Protein AF-A0A4W5JYY4-F1 (afdb_monomer)

Nearest PDB structures (foldseek):
  6dg6-assembly5_E  TM=2.621E-01  e=4.679E+00  synthetic construct
  8hhe-assembly1_A  TM=2.576E-01  e=8.873E+00  Bacillus thuringiensis YBT-1518

Organism: NCBI:txid62062

Foldseek 3Di:
DVVVVVVVVVVVVVVLVPLDDDQPPPDDDPVLLCQCLPPPDLVSNLVSLVVLLVQVVPVVCLVNSLSVLLNSLLCCVVSQPSNVSSLVSNCVSPVPLVSLVVVVVSPSLVVLLVSLVVLLVVLVVCLVVDQAEDQSRLRSNLSSLVVNLSSCVPVVSLVVCLVVVLVSLVVSLVSLVPHDRHDHPNSVNSNVSSVVSNCVSPVVVPDDDD

InterPro domains:
  IPR045189 E3 ubiquitin ligase UBR4-like [PTHR21725] (1-204)

Solvent-accessible surface area (backbone atoms only — not comparable to full-atom values): 11868 Å² total; per-residue (Å²): 128,66,77,60,57,55,54,49,55,51,54,55,56,59,46,69,76,64,61,61,86,76,60,68,78,71,62,103,52,69,54,64,62,52,44,38,40,38,82,86,43,70,66,55,20,48,52,48,46,52,54,56,52,60,52,39,76,42,71,86,41,32,59,47,51,48,56,48,55,62,70,48,62,74,48,29,73,78,35,39,77,43,30,50,56,51,50,53,49,53,51,62,72,39,63,54,63,69,49,42,52,51,42,47,78,60,44,47,59,67,51,47,53,50,52,41,53,48,45,51,52,51,50,56,53,44,48,77,74,44,93,72,65,59,78,69,46,39,46,36,40,30,50,44,50,52,54,53,49,63,48,46,72,38,63,71,51,28,68,74,42,42,85,68,42,50,59,54,39,51,51,50,34,59,55,58,72,69,52,70,65,60,60,23,72,42,41,54,54,35,36,51,54,32,48,53,51,47,47,60,71,64,56,76,75,71,85,76,91,128

pLDDT: mean 85.78, std 19.12, range [37.72, 98.44]

Structure (mmCIF, N/CA/C/O backbone):
data_AF-A0A4W5JYY4-F1
#
_entry.id   AF-A0A4W5JYY4-F1
#
loop_
_atom_site.group_PDB
_atom_site.id
_atom_site.type_symbol
_atom_site.label_atom_id
_atom_site.label_alt_id
_atom_site.label_comp_id
_atom_site.label_asym_id
_atom_site.label_entity_id
_atom_site.label_seq_id
_atom_site.pdbx_PDB_ins_code
_atom_site.Cartn_x
_atom_site.Cartn_y
_atom_site.Cartn_z
_atom_site.occupancy
_atom_site.B_iso_or_equiv
_atom_site.auth_seq_id
_atom_site.auth_comp_id
_atom_site.auth_asym_id
_atom_site.auth_atom_id
_atom_site.pdbx_PDB_model_num
ATOM 1 N N . MET A 1 1 ? -31.717 6.024 -7.644 1.00 45.72 1 MET A N 1
ATOM 2 C CA . MET A 1 1 ? -30.255 6.254 -7.539 1.00 45.72 1 MET A CA 1
ATOM 3 C C . MET A 1 1 ? -29.419 4.965 -7.531 1.00 45.72 1 MET A C 1
ATOM 5 O O . MET A 1 1 ? -28.214 5.048 -7.706 1.00 45.72 1 MET A O 1
ATOM 9 N N . GLU A 1 2 ? -30.010 3.767 -7.437 1.00 49.72 2 GLU A N 1
ATOM 10 C CA . GLU A 1 2 ? -29.244 2.506 -7.348 1.00 49.72 2 GLU A CA 1
ATOM 11 C C . GLU A 1 2 ? -28.704 1.984 -8.695 1.00 49.72 2 GLU A C 1
ATOM 13 O O . GLU A 1 2 ? -27.627 1.396 -8.746 1.00 49.72 2 GLU A O 1
ATOM 18 N N . LYS A 1 3 ? -29.377 2.260 -9.821 1.00 38.62 3 LYS A N 1
ATOM 19 C CA . LYS A 1 3 ? -28.989 1.748 -11.156 1.00 38.62 3 LYS A CA 1
ATOM 20 C C . LYS A 1 3 ? -27.603 2.197 -11.653 1.00 38.62 3 LYS A C 1
ATOM 22 O O . LYS A 1 3 ? -27.013 1.509 -12.486 1.00 38.62 3 LYS A O 1
ATOM 27 N N . TYR A 1 4 ? -27.067 3.313 -11.155 1.00 46.78 4 TYR A N 1
ATOM 28 C CA . TYR A 1 4 ? -25.752 3.822 -11.572 1.00 46.78 4 TYR A CA 1
ATOM 29 C C . TYR A 1 4 ? -24.593 3.182 -10.798 1.00 46.78 4 TYR A C 1
ATOM 31 O O . TYR A 1 4 ? -23.531 2.958 -11.375 1.00 46.78 4 TYR A O 1
ATOM 39 N N . VAL A 1 5 ? -24.812 2.790 -9.539 1.00 51.16 5 VAL A N 1
ATOM 40 C CA . VAL A 1 5 ? -23.790 2.158 -8.686 1.00 51.16 5 VAL A CA 1
ATOM 41 C C . VAL A 1 5 ? -23.440 0.755 -9.188 1.00 51.16 5 VAL A C 1
ATOM 43 O O . VAL A 1 5 ? -22.270 0.375 -9.215 1.00 51.16 5 VAL A O 1
ATOM 46 N N . TRP A 1 6 ? -24.436 0.001 -9.661 1.00 44.34 6 TRP A N 1
ATOM 47 C CA . TRP A 1 6 ? -24.239 -1.346 -10.208 1.00 44.34 6 TRP A CA 1
ATOM 48 C C . TRP A 1 6 ? -23.493 -1.337 -11.544 1.00 44.34 6 TRP A C 1
ATOM 50 O O . TRP A 1 6 ? -22.561 -2.121 -11.722 1.00 44.34 6 TRP A O 1
ATOM 60 N N . LYS A 1 7 ? -23.813 -0.391 -12.440 1.00 45.16 7 LYS A N 1
ATOM 61 C CA . LYS A 1 7 ? -23.035 -0.184 -13.670 1.00 45.16 7 LYS A CA 1
ATOM 62 C C . LYS A 1 7 ? -21.595 0.217 -13.358 1.00 45.16 7 LYS A C 1
ATOM 64 O O . LYS A 1 7 ? -20.694 -0.296 -14.004 1.00 45.16 7 LYS A O 1
ATOM 69 N N . TRP A 1 8 ? -21.358 1.046 -12.339 1.00 45.25 8 TRP A N 1
ATOM 70 C CA . TRP A 1 8 ? -20.005 1.433 -11.926 1.00 45.25 8 TRP A CA 1
ATOM 71 C C . TRP A 1 8 ? -19.215 0.263 -11.316 1.00 45.25 8 TRP A C 1
ATOM 73 O O . TRP A 1 8 ? -18.064 0.043 -11.687 1.00 45.25 8 TRP A O 1
ATOM 83 N N . LYS A 1 9 ? -19.845 -0.564 -10.466 1.00 48.19 9 LYS A N 1
ATOM 84 C CA . LYS A 1 9 ? -19.249 -1.808 -9.937 1.00 48.19 9 LYS A CA 1
ATOM 85 C C . LYS A 1 9 ? -18.912 -2.810 -11.046 1.00 48.19 9 LYS A C 1
ATOM 87 O O . LYS A 1 9 ? -17.842 -3.413 -11.008 1.00 48.19 9 LYS A O 1
ATOM 92 N N . GLN A 1 10 ? -19.784 -2.969 -12.042 1.00 47.47 10 GLN A N 1
ATOM 93 C CA . GLN A 1 10 ? -19.551 -3.861 -13.182 1.00 47.47 10 GLN A CA 1
ATOM 94 C C . GLN A 1 10 ? -18.465 -3.316 -14.125 1.00 47.47 10 GLN A C 1
ATOM 96 O O . GLN A 1 10 ? -17.611 -4.072 -14.580 1.00 47.47 10 GLN A O 1
ATOM 101 N N . PHE A 1 11 ? -18.424 -1.998 -14.336 1.00 43.72 11 PHE A N 1
ATOM 102 C CA . PHE A 1 11 ? -17.382 -1.324 -15.115 1.00 43.72 11 PHE A CA 1
ATOM 103 C C . PHE A 1 11 ? -16.005 -1.397 -14.429 1.00 43.72 11 PHE A C 1
ATOM 105 O O . PHE A 1 11 ? -14.987 -1.578 -15.091 1.00 43.72 11 PHE A O 1
ATOM 112 N N . MET A 1 12 ? -15.963 -1.334 -13.093 1.00 46.69 12 MET A N 1
ATOM 113 C CA . MET A 1 12 ? -14.741 -1.511 -12.297 1.00 46.69 12 MET A CA 1
ATOM 114 C C . MET A 1 12 ? -14.225 -2.958 -12.321 1.00 46.69 12 MET A C 1
ATOM 116 O O . MET A 1 12 ? -13.018 -3.160 -12.433 1.00 46.69 12 MET A O 1
ATOM 120 N N . ARG A 1 13 ? -15.118 -3.959 -12.272 1.00 43.09 13 ARG A N 1
ATOM 121 C CA . ARG A 1 13 ? -14.755 -5.386 -12.398 1.00 43.09 13 ARG A CA 1
ATOM 122 C C . ARG A 1 13 ? -14.264 -5.746 -13.804 1.00 43.09 13 ARG A C 1
ATOM 124 O O . ARG A 1 13 ? -13.265 -6.436 -13.940 1.00 43.09 13 ARG A O 1
ATOM 131 N N . SER A 1 14 ? -14.896 -5.215 -14.850 1.00 40.16 14 SER A N 1
ATOM 132 C CA . SER A 1 14 ? -14.476 -5.464 -16.239 1.00 40.16 14 SER A CA 1
ATOM 133 C C . SER A 1 14 ? -13.105 -4.851 -16.569 1.00 40.16 14 SER A C 1
ATOM 135 O O . SER A 1 14 ? -12.380 -5.359 -17.421 1.00 40.16 14 SER A O 1
ATOM 137 N N . ARG A 1 15 ? -12.693 -3.790 -15.860 1.00 43.09 15 ARG A N 1
ATOM 138 C CA . ARG A 1 15 ? -11.388 -3.151 -16.070 1.00 43.09 15 ARG A CA 1
ATOM 139 C C . ARG A 1 15 ? -10.234 -3.858 -15.350 1.00 43.09 15 ARG A C 1
ATOM 141 O O . ARG A 1 15 ? -9.113 -3.770 -15.841 1.00 43.09 15 ARG A O 1
ATOM 148 N N . SER A 1 16 ? -10.473 -4.581 -14.248 1.00 42.31 16 SER A N 1
ATOM 149 C CA . SER A 1 16 ? -9.411 -5.381 -13.610 1.00 42.31 16 SER A CA 1
ATOM 150 C C . SER A 1 16 ? -8.959 -6.549 -14.487 1.00 42.31 16 SER A C 1
ATOM 152 O O . SER A 1 16 ? -7.779 -6.878 -14.486 1.00 42.31 16 SER A O 1
ATOM 154 N N . GLU A 1 17 ? -9.859 -7.117 -15.293 1.00 43.75 17 GLU A N 1
ATOM 155 C CA . GLU A 1 17 ? -9.535 -8.209 -16.224 1.00 43.75 17 GLU A CA 1
ATOM 156 C C . GLU A 1 17 ? -8.796 -7.733 -17.494 1.00 43.75 17 GLU A C 1
ATOM 158 O O . GLU A 1 17 ? -8.118 -8.524 -18.144 1.00 43.75 17 GLU A O 1
ATOM 163 N N . GLY A 1 18 ? -8.868 -6.438 -17.838 1.00 41.31 18 GLY A N 1
ATOM 164 C CA . GLY A 1 18 ? -8.318 -5.883 -19.086 1.00 41.31 18 GLY A CA 1
ATOM 165 C C . GLY A 1 18 ? -7.044 -5.031 -18.966 1.00 41.31 18 GLY A C 1
ATOM 166 O O . GLY A 1 18 ? -6.494 -4.625 -19.988 1.00 41.31 18 GLY A O 1
ATOM 167 N N . LEU A 1 19 ? -6.559 -4.719 -17.757 1.00 48.06 19 LEU A N 1
ATOM 168 C CA . LEU A 1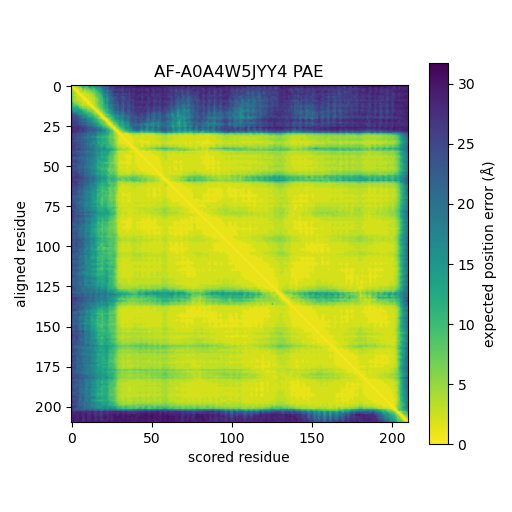 19 ? -5.419 -3.799 -17.568 1.00 48.06 19 LEU A CA 1
ATOM 169 C C . LEU A 1 19 ? -4.046 -4.424 -17.897 1.00 48.06 19 LEU A C 1
ATOM 171 O O . LEU A 1 19 ? -3.093 -3.695 -18.186 1.00 48.06 19 LEU A O 1
ATOM 175 N N . PHE A 1 20 ? -3.927 -5.757 -17.933 1.00 47.81 20 PHE A N 1
ATOM 176 C CA . PHE A 1 20 ? -2.647 -6.458 -18.110 1.00 47.81 20 PHE A CA 1
ATOM 177 C C . PHE A 1 20 ? -2.664 -7.453 -19.280 1.00 47.81 20 PHE A C 1
ATOM 179 O O . PHE A 1 20 ? -2.855 -8.652 -19.077 1.00 47.81 20 PHE A O 1
ATOM 186 N N . PRO A 1 21 ? -2.450 -6.987 -20.530 1.00 40.41 21 PRO A N 1
ATOM 187 C CA . PRO A 1 21 ? -2.347 -7.876 -21.675 1.00 40.41 21 PRO A CA 1
ATOM 188 C C . PRO A 1 21 ? -1.066 -8.706 -21.543 1.00 40.41 21 PRO A C 1
ATOM 190 O O . PRO A 1 21 ? 0.035 -8.174 -21.643 1.00 40.41 21 PRO A O 1
ATOM 193 N N . ARG A 1 22 ? -1.238 -10.020 -21.359 1.00 44.97 22 ARG A N 1
ATOM 194 C CA . ARG A 1 22 ? -0.178 -11.042 -21.302 1.00 44.97 22 ARG A CA 1
ATOM 195 C C . ARG A 1 22 ? 0.737 -10.912 -20.080 1.00 44.97 22 ARG A C 1
ATOM 197 O O . ARG A 1 22 ? 1.940 -10.700 -20.208 1.00 44.97 22 ARG A O 1
ATOM 204 N N . LEU A 1 23 ? 0.162 -11.161 -18.899 1.00 47.69 23 LEU A N 1
ATOM 205 C CA . LEU A 1 23 ? 0.924 -11.707 -17.771 1.00 47.69 23 LEU A CA 1
ATOM 206 C C . LEU A 1 23 ? 1.842 -12.823 -18.292 1.00 47.69 23 LEU A C 1
ATOM 208 O O . LEU A 1 23 ? 1.424 -13.619 -19.143 1.00 47.69 23 LEU A O 1
ATOM 212 N N . LEU A 1 24 ? 3.082 -12.874 -17.791 1.00 44.28 24 LEU A N 1
ATOM 213 C CA . LEU A 1 24 ? 3.925 -14.063 -17.897 1.00 44.28 24 LEU A CA 1
ATOM 214 C C . LEU A 1 24 ? 3.023 -15.278 -17.693 1.00 44.28 24 LEU A C 1
ATOM 216 O O . LEU A 1 24 ? 2.418 -15.414 -16.631 1.00 44.28 24 LEU A O 1
ATOM 220 N N . LYS A 1 25 ? 2.911 -16.144 -18.707 1.00 43.97 25 LYS A N 1
ATOM 221 C CA . LYS A 1 25 ? 2.280 -17.460 -18.571 1.00 43.97 25 LYS A CA 1
ATOM 222 C C . LYS A 1 25 ? 3.184 -18.340 -17.695 1.00 43.97 25 LYS A C 1
ATOM 224 O O . LYS A 1 25 ? 3.668 -19.374 -18.139 1.00 43.97 25 LYS A O 1
ATOM 229 N N . LEU A 1 26 ? 3.458 -17.908 -16.466 1.00 46.81 26 LEU A N 1
ATOM 230 C CA . LEU A 1 26 ? 3.881 -18.765 -15.370 1.00 46.81 26 LEU A CA 1
ATOM 231 C C . LEU A 1 26 ? 2.638 -19.608 -15.072 1.00 46.81 26 LEU A C 1
ATOM 233 O O . LEU A 1 26 ? 1.709 -19.172 -14.401 1.00 46.81 26 LEU A O 1
ATOM 237 N N . GLY A 1 27 ? 2.539 -20.710 -15.814 1.00 38.56 27 GLY A N 1
ATOM 238 C CA . GLY A 1 27 ? 1.285 -21.379 -16.124 1.00 38.56 27 GLY A CA 1
ATOM 239 C C . GLY A 1 27 ? 0.560 -21.945 -14.914 1.00 38.56 27 GLY A C 1
ATOM 240 O O . GLY A 1 27 ? 1.206 -22.406 -13.986 1.00 38.56 27 GLY A O 1
ATOM 241 N N . HIS A 1 28 ? -0.776 -21.940 -15.001 1.00 41.97 28 HIS A N 1
ATOM 242 C CA . HIS A 1 28 ? -1.773 -22.805 -14.343 1.00 41.97 28 HIS A CA 1
ATOM 243 C C . HIS A 1 28 ? -1.680 -23.080 -12.829 1.00 41.97 28 HIS A C 1
ATOM 245 O O . HIS A 1 28 ? -2.600 -23.671 -12.283 1.00 41.97 28 HIS A O 1
ATOM 251 N N . ASN A 1 29 ? -0.664 -22.590 -12.128 1.00 51.88 29 ASN A N 1
ATOM 252 C CA . ASN A 1 29 ? -0.453 -22.754 -10.703 1.00 51.88 29 ASN A CA 1
ATOM 253 C C . ASN A 1 29 ? 0.022 -21.405 -10.164 1.00 51.88 29 ASN A C 1
ATOM 255 O O . ASN A 1 29 ? 1.164 -21.007 -10.384 1.00 51.88 29 ASN A O 1
ATOM 259 N N . ASN A 1 30 ? -0.839 -20.713 -9.418 1.00 76.00 30 ASN A N 1
ATOM 260 C CA . ASN A 1 30 ? -0.509 -19.500 -8.658 1.00 76.00 30 ASN A CA 1
ATOM 261 C C . ASN A 1 30 ? 0.440 -19.799 -7.474 1.00 76.00 30 ASN A C 1
ATOM 263 O O . ASN A 1 30 ? 0.337 -19.185 -6.415 1.00 76.00 30 ASN A O 1
ATOM 267 N N . TRP A 1 31 ? 1.368 -20.748 -7.633 1.00 85.62 31 TRP A N 1
ATOM 268 C CA . TRP A 1 31 ? 2.297 -21.187 -6.596 1.00 85.62 31 TRP A CA 1
ATOM 269 C C . TRP A 1 31 ? 3.123 -20.010 -6.082 1.00 85.62 31 TRP A C 1
ATOM 271 O O . TRP A 1 31 ? 3.309 -19.877 -4.883 1.00 85.62 31 TRP A O 1
ATOM 281 N N . LEU A 1 32 ? 3.556 -19.103 -6.968 1.00 89.56 32 LEU A N 1
ATOM 282 C CA . LEU A 1 32 ? 4.341 -17.945 -6.556 1.00 89.56 32 LEU A CA 1
ATOM 283 C C . LEU A 1 32 ? 3.527 -17.019 -5.648 1.00 89.56 32 LEU A C 1
ATOM 285 O O . LEU A 1 32 ? 4.039 -16.588 -4.624 1.00 89.56 32 LEU A O 1
ATOM 289 N N . ARG A 1 33 ? 2.257 -16.757 -5.989 1.00 90.56 33 ARG A N 1
ATOM 290 C CA . ARG A 1 33 ? 1.324 -16.000 -5.137 1.00 90.56 33 ARG A CA 1
ATOM 291 C C . ARG A 1 33 ? 1.199 -16.687 -3.771 1.00 90.56 33 ARG A C 1
ATOM 293 O O . ARG A 1 33 ? 1.432 -16.057 -2.750 1.00 90.56 33 ARG A O 1
ATOM 300 N N . GLN A 1 34 ? 0.970 -18.000 -3.747 1.00 90.25 34 GLN A N 1
ATOM 301 C CA . GLN A 1 34 ? 0.864 -18.768 -2.499 1.00 90.25 34 GLN A CA 1
ATOM 302 C C . GLN A 1 34 ? 2.137 -18.710 -1.643 1.00 90.25 34 GLN A C 1
ATOM 304 O O . GLN A 1 34 ? 2.048 -18.511 -0.435 1.00 90.25 34 GLN A O 1
ATOM 309 N N . VAL A 1 35 ? 3.322 -18.866 -2.241 1.00 93.62 35 VAL A N 1
ATOM 310 C CA . VAL A 1 35 ? 4.586 -18.831 -1.492 1.00 93.62 35 VAL A CA 1
ATOM 311 C C . VAL A 1 35 ? 4.931 -17.412 -1.041 1.00 93.62 35 VAL A C 1
ATOM 313 O O . VAL A 1 35 ? 5.430 -17.254 0.065 1.00 93.62 35 VAL A O 1
ATOM 316 N N . LEU A 1 36 ? 4.638 -16.378 -1.837 1.00 94.06 36 LEU A N 1
ATOM 317 C CA . LEU A 1 36 ? 4.903 -14.982 -1.466 1.00 94.06 36 LEU A CA 1
ATOM 318 C C . LEU A 1 36 ? 4.073 -14.509 -0.271 1.00 94.06 36 LEU A C 1
ATOM 320 O O . LEU A 1 36 ? 4.546 -13.649 0.463 1.00 94.06 36 LEU A O 1
ATOM 324 N N . PHE A 1 37 ? 2.879 -15.067 -0.069 1.00 94.44 37 PHE A N 1
ATOM 325 C CA . PHE A 1 37 ? 1.964 -14.672 1.008 1.00 94.44 37 PHE A CA 1
ATOM 326 C C . PHE A 1 37 ? 1.734 -15.779 2.044 1.00 94.44 37 PHE A C 1
ATOM 328 O O . PHE A 1 37 ? 0.814 -15.687 2.853 1.00 94.44 37 PHE A O 1
ATOM 335 N N . THR A 1 38 ? 2.555 -16.836 2.045 1.00 92.81 38 THR A N 1
ATOM 336 C CA . THR A 1 38 ? 2.369 -17.945 2.988 1.00 92.81 38 THR A CA 1
ATOM 337 C C . THR A 1 38 ? 2.561 -17.477 4.435 1.00 92.81 38 THR A C 1
ATOM 339 O O . THR A 1 38 ? 3.593 -16.869 4.748 1.00 92.81 38 THR A O 1
ATOM 342 N N . PRO A 1 39 ? 1.628 -17.791 5.353 1.00 91.19 39 PRO A N 1
ATOM 343 C CA . PRO A 1 39 ? 1.818 -17.516 6.773 1.00 91.19 39 PRO A CA 1
ATOM 344 C C . PRO A 1 39 ? 2.793 -18.508 7.425 1.00 91.19 39 PRO A C 1
ATOM 346 O O . PRO A 1 39 ? 3.267 -18.258 8.527 1.00 91.19 39 PRO A O 1
ATOM 349 N N . ALA A 1 40 ? 3.118 -19.622 6.753 1.00 90.00 40 ALA A N 1
ATOM 350 C CA . ALA A 1 40 ? 3.849 -20.734 7.355 1.00 90.00 40 ALA A CA 1
ATOM 351 C C . ALA A 1 40 ? 5.279 -20.369 7.775 1.00 90.00 40 ALA A C 1
ATOM 353 O O . ALA A 1 40 ? 5.685 -20.671 8.892 1.00 90.00 40 ALA A O 1
ATOM 354 N N . THR A 1 41 ? 6.064 -19.748 6.884 1.00 94.19 41 THR A N 1
ATOM 355 C CA . THR A 1 41 ? 7.444 -19.354 7.201 1.00 94.19 41 THR A CA 1
ATOM 356 C C . THR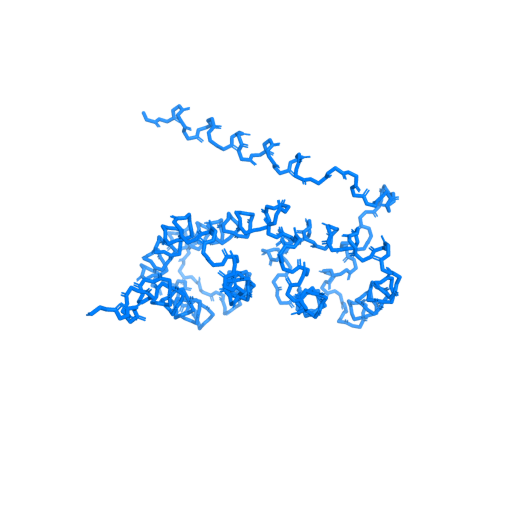 A 1 41 ? 7.861 -18.076 6.481 1.00 94.19 41 THR A C 1
ATOM 358 O O . THR A 1 41 ? 7.701 -17.934 5.268 1.00 94.19 41 THR A O 1
ATOM 361 N N . GLN A 1 42 ? 8.486 -17.165 7.229 1.00 95.94 42 GLN A N 1
ATOM 362 C CA . GLN A 1 42 ? 9.106 -15.961 6.673 1.00 95.94 42 GLN A CA 1
ATOM 363 C C . GLN A 1 42 ? 10.246 -16.305 5.700 1.00 95.94 42 GLN A C 1
ATOM 365 O O . GLN A 1 42 ? 10.379 -15.684 4.647 1.00 95.94 42 GLN A O 1
ATOM 370 N N . ALA A 1 43 ? 11.031 -17.342 6.012 1.00 96.25 43 ALA A N 1
ATOM 371 C CA . ALA A 1 43 ? 12.144 -17.794 5.179 1.00 96.25 43 ALA A CA 1
ATOM 372 C C . ALA A 1 43 ? 11.698 -18.201 3.762 1.00 96.25 43 ALA A C 1
ATOM 374 O O . ALA A 1 43 ? 12.371 -17.860 2.790 1.00 96.25 43 ALA A O 1
ATOM 375 N N . ALA A 1 44 ? 10.542 -18.864 3.615 1.00 94.50 44 ALA A N 1
ATOM 376 C CA . ALA A 1 44 ? 10.002 -19.200 2.297 1.00 94.50 44 ALA A CA 1
ATOM 377 C C . ALA A 1 44 ? 9.633 -17.945 1.490 1.00 94.50 44 ALA A C 1
ATOM 379 O O . ALA A 1 44 ? 9.972 -17.859 0.307 1.00 94.50 44 ALA A O 1
ATOM 380 N N . ARG A 1 45 ? 9.010 -16.945 2.132 1.00 96.94 45 ARG A N 1
ATOM 381 C CA . ARG A 1 45 ? 8.685 -15.661 1.486 1.00 96.94 45 ARG A CA 1
ATOM 382 C C . ARG A 1 45 ? 9.946 -14.918 1.040 1.00 96.94 45 ARG A C 1
ATOM 384 O O . ARG A 1 45 ? 10.002 -14.432 -0.089 1.00 96.94 45 ARG A O 1
ATOM 391 N N . GLN A 1 46 ? 10.983 -14.885 1.879 1.00 97.31 46 GLN A N 1
ATOM 392 C CA . GLN A 1 46 ? 12.279 -14.274 1.554 1.00 97.31 46 GLN A CA 1
ATOM 393 C C . GLN A 1 46 ? 12.997 -14.994 0.404 1.00 97.31 46 GLN A C 1
ATOM 395 O O . GLN A 1 46 ? 13.527 -14.340 -0.500 1.00 97.31 46 GLN A O 1
ATOM 400 N N . ALA A 1 47 ? 12.984 -16.330 0.393 1.00 96.50 47 ALA A N 1
ATOM 401 C CA . ALA A 1 47 ? 13.551 -17.123 -0.695 1.00 96.50 47 ALA A CA 1
ATOM 402 C C . ALA A 1 47 ? 12.814 -16.857 -2.018 1.00 96.50 47 ALA A C 1
ATOM 404 O O . ALA A 1 47 ? 13.452 -16.599 -3.040 1.00 96.50 47 ALA A O 1
ATOM 405 N N . ALA A 1 48 ? 11.477 -16.825 -1.994 1.00 95.69 48 ALA A N 1
ATOM 406 C CA . ALA A 1 48 ? 10.673 -16.466 -3.159 1.00 95.69 48 ALA A CA 1
ATOM 407 C C . ALA A 1 48 ? 10.985 -15.045 -3.652 1.00 95.69 48 ALA A C 1
ATOM 409 O O . ALA A 1 48 ? 11.200 -14.852 -4.849 1.00 95.69 48 ALA A O 1
ATOM 410 N N . CYS A 1 49 ? 11.093 -14.067 -2.747 1.00 97.00 49 CYS A N 1
ATOM 411 C CA . CYS A 1 49 ? 11.455 -12.697 -3.107 1.00 97.00 49 CYS A CA 1
ATOM 412 C C . CYS A 1 49 ? 12.849 -12.611 -3.741 1.00 97.00 49 CYS A C 1
ATOM 414 O O . CYS A 1 49 ? 13.009 -11.935 -4.753 1.00 97.00 49 CYS A O 1
ATOM 416 N N . THR A 1 50 ? 13.830 -13.344 -3.210 1.00 96.81 50 THR A N 1
ATOM 417 C CA . THR A 1 50 ? 15.190 -13.420 -3.773 1.00 96.81 50 THR A CA 1
ATOM 418 C C . THR A 1 50 ? 15.182 -13.982 -5.197 1.00 96.81 50 THR A C 1
ATOM 420 O O . THR A 1 50 ? 15.825 -13.428 -6.089 1.00 96.81 50 THR A O 1
ATOM 423 N N . ILE A 1 51 ? 14.414 -15.049 -5.442 1.00 94.25 51 ILE A N 1
ATOM 424 C CA . ILE A 1 51 ? 14.278 -15.646 -6.779 1.00 94.25 51 ILE A CA 1
ATOM 425 C C . ILE A 1 51 ? 13.622 -14.652 -7.743 1.00 94.25 51 ILE A C 1
ATOM 427 O O . ILE A 1 51 ? 14.118 -14.449 -8.851 1.00 94.25 51 ILE A O 1
ATOM 431 N N . VAL A 1 52 ? 12.526 -14.009 -7.328 1.00 94.88 52 VAL A N 1
ATOM 432 C CA . VAL A 1 52 ? 11.836 -13.007 -8.152 1.00 94.88 52 VAL A CA 1
ATOM 433 C C . VAL A 1 52 ? 12.755 -11.827 -8.453 1.00 94.88 52 VAL A C 1
ATOM 435 O O . VAL A 1 52 ? 12.801 -11.375 -9.596 1.00 94.88 52 VAL A O 1
ATOM 438 N N . GLU A 1 53 ? 13.522 -11.355 -7.472 1.00 95.69 53 GLU A N 1
ATOM 439 C CA . GLU A 1 53 ? 14.492 -10.282 -7.667 1.00 95.69 53 GLU A CA 1
ATOM 440 C C . GLU A 1 53 ? 15.543 -10.664 -8.715 1.00 95.69 53 GLU A C 1
ATOM 442 O O . GLU A 1 53 ? 15.775 -9.896 -9.652 1.00 95.69 53 GLU A O 1
ATOM 447 N N . ALA A 1 54 ? 16.108 -11.871 -8.628 1.00 94.25 54 ALA A N 1
ATOM 448 C CA . ALA A 1 54 ? 17.094 -12.366 -9.587 1.00 94.25 54 ALA A CA 1
ATOM 449 C C . ALA A 1 54 ? 16.550 -12.413 -11.028 1.00 94.25 54 ALA A C 1
ATOM 451 O O . ALA A 1 54 ? 17.284 -12.129 -11.977 1.00 94.25 54 ALA A O 1
ATOM 452 N N . LEU A 1 55 ? 15.253 -12.693 -11.215 1.00 91.12 55 LEU A N 1
ATOM 453 C CA . LEU A 1 55 ? 14.609 -12.646 -12.536 1.00 91.12 55 LEU A CA 1
ATOM 454 C C . LEU A 1 55 ? 14.566 -11.229 -13.129 1.00 91.12 55 LEU A C 1
ATOM 456 O O . LEU A 1 55 ? 14.514 -11.085 -14.353 1.00 91.12 55 LEU A O 1
ATOM 460 N N . THR A 1 56 ? 14.605 -10.186 -12.295 1.00 92.31 56 THR A N 1
ATOM 461 C CA . THR A 1 56 ? 14.592 -8.785 -12.748 1.00 92.31 56 THR A CA 1
ATOM 462 C C . THR A 1 56 ? 15.950 -8.263 -13.204 1.00 92.31 56 THR A C 1
ATOM 464 O O . THR A 1 56 ? 15.994 -7.216 -13.853 1.00 92.31 56 THR A O 1
ATOM 467 N N . SER A 1 57 ? 17.036 -8.998 -12.938 1.00 89.81 57 SER A N 1
ATOM 468 C CA . SER A 1 57 ? 18.377 -8.691 -13.457 1.00 89.81 57 SER A CA 1
ATOM 469 C C . SER A 1 57 ? 18.424 -8.703 -14.986 1.00 89.81 57 SER A C 1
ATOM 471 O O . SER A 1 57 ? 19.283 -8.066 -15.586 1.00 89.81 57 SER A O 1
ATOM 473 N N . ILE A 1 58 ? 17.477 -9.395 -15.628 1.00 86.38 58 ILE A N 1
ATOM 474 C CA . ILE A 1 58 ? 17.279 -9.375 -17.076 1.00 86.38 58 ILE A CA 1
ATOM 475 C C . ILE A 1 58 ? 16.291 -8.239 -17.412 1.00 86.38 58 ILE A C 1
ATOM 477 O O . ILE A 1 58 ? 15.098 -8.371 -17.111 1.00 86.38 58 ILE A O 1
ATOM 481 N N . PRO A 1 59 ? 16.720 -7.149 -18.085 1.00 80.94 59 PRO A N 1
ATOM 482 C CA . PRO A 1 59 ? 15.869 -5.976 -18.319 1.00 80.94 59 PRO A CA 1
ATOM 483 C C . PRO A 1 59 ? 14.554 -6.292 -19.042 1.00 80.94 59 PRO A C 1
ATOM 485 O O . PRO A 1 59 ? 13.513 -5.732 -18.702 1.00 80.94 59 PRO A O 1
ATOM 488 N N . SER A 1 60 ? 14.576 -7.240 -19.985 1.00 82.31 60 SER A N 1
ATOM 489 C CA . SER A 1 60 ? 13.388 -7.666 -20.739 1.00 82.31 60 SER A CA 1
ATOM 490 C C . SER A 1 60 ? 12.337 -8.381 -19.884 1.00 82.31 60 SER A C 1
ATOM 492 O O . SER A 1 60 ? 11.157 -8.369 -20.227 1.00 82.31 60 SER A O 1
ATOM 494 N N . ARG A 1 61 ? 12.733 -8.982 -18.753 1.00 88.44 61 ARG A N 1
ATOM 495 C CA . ARG A 1 61 ? 11.817 -9.669 -17.828 1.00 88.44 61 ARG A CA 1
ATOM 496 C C . ARG A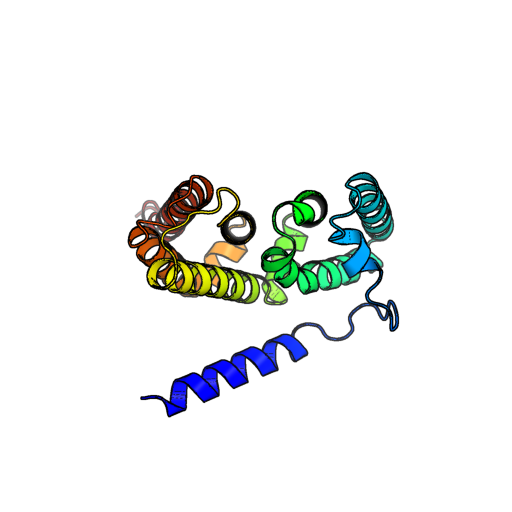 1 61 ? 11.278 -8.747 -16.746 1.00 88.44 61 ARG A C 1
ATOM 498 O O . ARG A 1 61 ? 10.194 -9.001 -16.230 1.00 88.44 61 ARG A O 1
ATOM 505 N N . LYS A 1 62 ? 11.992 -7.666 -16.422 1.00 92.44 62 LYS A N 1
ATOM 506 C CA . LYS A 1 62 ? 11.615 -6.760 -15.331 1.00 92.44 62 LYS A CA 1
ATOM 507 C C . LYS A 1 62 ? 10.219 -6.157 -15.511 1.00 92.44 62 LYS A C 1
ATOM 509 O O . LYS A 1 62 ? 9.476 -6.100 -14.539 1.00 92.44 62 LYS A O 1
ATOM 514 N N . GLN A 1 63 ? 9.833 -5.788 -16.736 1.00 92.75 63 GLN A N 1
ATOM 515 C CA . GLN A 1 63 ? 8.467 -5.330 -17.040 1.00 92.75 63 GLN A CA 1
ATOM 516 C C . GLN A 1 63 ? 7.419 -6.373 -16.641 1.00 92.75 63 GLN A C 1
ATOM 518 O O . GLN A 1 63 ? 6.514 -6.076 -15.871 1.00 92.75 63 GLN A O 1
ATOM 523 N N . GLN A 1 64 ? 7.596 -7.611 -17.100 1.00 91.38 64 GLN A N 1
ATOM 524 C CA . GLN A 1 64 ? 6.639 -8.689 -16.870 1.00 91.38 64 GLN A CA 1
ATOM 525 C C . GLN A 1 64 ? 6.563 -9.090 -15.390 1.00 91.38 64 GLN A C 1
ATOM 527 O O . GLN A 1 64 ? 5.485 -9.402 -14.889 1.00 91.38 64 GLN A O 1
ATOM 532 N N . VAL A 1 65 ? 7.698 -9.066 -14.682 1.00 9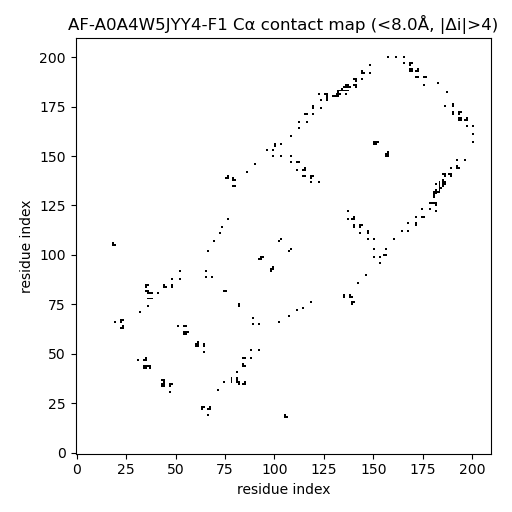4.12 65 VAL A N 1
ATOM 533 C CA . VAL A 1 65 ? 7.743 -9.291 -13.231 1.00 94.12 65 VAL A CA 1
ATOM 534 C C . VAL A 1 65 ? 7.012 -8.176 -12.492 1.00 94.12 65 VAL A C 1
ATOM 536 O O . VAL A 1 65 ? 6.246 -8.466 -11.581 1.00 94.12 65 VAL A O 1
ATOM 539 N N . LEU A 1 66 ? 7.202 -6.915 -12.884 1.00 95.69 66 LEU A N 1
ATOM 540 C CA . LEU A 1 66 ? 6.485 -5.800 -12.272 1.00 95.69 66 LEU A CA 1
ATOM 541 C C . LEU A 1 66 ? 4.982 -5.887 -12.524 1.00 95.69 66 LEU A C 1
ATOM 543 O O . LEU A 1 66 ? 4.234 -5.776 -11.564 1.00 95.69 66 LEU A O 1
ATOM 547 N N . ASP A 1 67 ? 4.540 -6.160 -13.755 1.00 93.75 67 ASP A N 1
ATOM 548 C CA . ASP A 1 67 ? 3.114 -6.351 -14.057 1.00 93.75 67 ASP A CA 1
ATOM 549 C C . ASP A 1 67 ? 2.509 -7.498 -13.217 1.00 93.75 67 ASP A C 1
ATOM 551 O O . ASP A 1 67 ? 1.410 -7.361 -12.676 1.00 93.75 67 ASP A O 1
ATOM 555 N N . LEU A 1 68 ? 3.247 -8.603 -13.041 1.00 93.31 68 LEU A N 1
ATOM 556 C CA . LEU A 1 68 ? 2.833 -9.719 -12.187 1.00 93.31 68 LEU A CA 1
ATOM 557 C C . LEU A 1 68 ? 2.740 -9.311 -10.714 1.00 93.31 68 LEU A C 1
ATOM 559 O O . LEU A 1 68 ? 1.716 -9.548 -10.080 1.00 93.31 68 LEU A O 1
ATOM 563 N N . LEU A 1 69 ? 3.780 -8.683 -10.165 1.00 95.56 69 LEU A N 1
ATOM 564 C CA . LEU A 1 69 ? 3.772 -8.243 -8.773 1.00 95.56 69 LEU A CA 1
ATOM 565 C C . LEU A 1 69 ? 2.671 -7.209 -8.536 1.00 95.56 69 LEU A C 1
ATOM 567 O O . LEU A 1 69 ? 1.968 -7.318 -7.541 1.00 95.56 69 LEU A O 1
ATOM 571 N N . THR A 1 70 ? 2.444 -6.269 -9.457 1.00 96.44 70 THR A N 1
ATOM 572 C CA . THR A 1 70 ? 1.327 -5.318 -9.376 1.00 96.44 70 THR A CA 1
ATOM 573 C C . THR A 1 70 ? -0.022 -6.036 -9.310 1.00 96.44 70 THR A C 1
ATOM 575 O O . THR A 1 70 ? -0.900 -5.605 -8.564 1.00 96.44 70 THR A O 1
ATOM 578 N N . SER A 1 71 ? -0.190 -7.149 -10.033 1.00 94.38 71 SER A N 1
ATOM 579 C CA . SER A 1 71 ? -1.427 -7.941 -9.994 1.00 94.38 71 SER A CA 1
ATOM 580 C C . SER A 1 71 ? -1.707 -8.604 -8.641 1.00 94.38 71 SER A C 1
ATOM 582 O O . SER A 1 71 ? -2.838 -9.010 -8.417 1.00 94.38 71 SER A O 1
ATOM 584 N N . TYR A 1 72 ? -0.716 -8.680 -7.744 1.00 95.38 72 TYR A N 1
ATOM 585 C CA . TYR A 1 72 ? -0.846 -9.259 -6.402 1.00 95.38 72 TYR A CA 1
ATOM 586 C C . TYR A 1 72 ? -1.106 -8.229 -5.295 1.00 95.38 72 TYR A C 1
ATOM 588 O O . TYR A 1 72 ? -1.173 -8.600 -4.128 1.00 95.38 72 TYR A O 1
ATOM 596 N N . LEU A 1 73 ? -1.250 -6.936 -5.612 1.00 96.31 73 LEU A N 1
ATOM 597 C CA . LEU A 1 73 ? -1.512 -5.920 -4.580 1.00 96.31 73 LEU A CA 1
ATOM 598 C C . LEU A 1 73 ? -2.851 -6.137 -3.848 1.00 96.31 73 LEU A C 1
ATOM 600 O O . LEU A 1 73 ? -3.024 -5.641 -2.741 1.00 96.31 73 LEU A O 1
ATOM 604 N N . ASP A 1 74 ? -3.807 -6.857 -4.432 1.00 93.94 74 ASP A N 1
ATOM 605 C CA . ASP A 1 74 ? -5.069 -7.209 -3.770 1.00 93.94 74 ASP A CA 1
ATOM 606 C C . ASP A 1 74 ? -4.888 -8.218 -2.623 1.00 93.94 74 ASP A C 1
ATOM 608 O O . ASP A 1 74 ? -5.710 -8.242 -1.708 1.00 93.94 74 ASP A O 1
ATOM 612 N N . GLU A 1 75 ? -3.791 -8.982 -2.613 1.00 94.62 75 GLU A N 1
ATOM 613 C CA . GLU A 1 75 ? -3.477 -9.940 -1.543 1.00 94.62 75 GLU A CA 1
ATOM 614 C C . GLU A 1 75 ? -3.143 -9.276 -0.211 1.00 94.62 75 GLU A C 1
ATOM 616 O O . GLU A 1 75 ? -3.249 -9.918 0.831 1.00 94.62 75 GLU A O 1
ATOM 621 N N . LEU A 1 76 ? -2.778 -7.990 -0.220 1.00 94.44 76 LEU A N 1
ATOM 622 C CA . LEU A 1 76 ? -2.436 -7.231 0.986 1.00 94.44 76 LEU A CA 1
ATOM 623 C C . LEU A 1 76 ? -3.535 -7.284 2.048 1.00 94.44 76 LEU A C 1
ATOM 625 O O . LEU A 1 76 ? -3.229 -7.379 3.234 1.00 94.44 76 LEU A O 1
ATOM 629 N N . SER A 1 77 ? -4.795 -7.251 1.609 1.00 91.62 77 SER A N 1
ATOM 630 C CA . SER A 1 77 ? -5.972 -7.291 2.482 1.00 91.62 77 SER A CA 1
ATOM 631 C C . SER A 1 77 ? -6.053 -8.595 3.282 1.00 91.62 77 SER A C 1
ATOM 633 O O . SER A 1 77 ? -6.382 -8.586 4.462 1.00 91.62 77 SER A O 1
ATOM 635 N N . ILE A 1 78 ? -5.707 -9.720 2.646 1.00 91.00 78 ILE A N 1
ATOM 636 C CA . ILE A 1 78 ? -5.842 -11.063 3.225 1.00 91.00 78 ILE A CA 1
ATOM 637 C C . ILE A 1 78 ? -4.564 -11.466 3.966 1.00 91.00 78 ILE A C 1
ATOM 639 O O . ILE A 1 78 ? -4.624 -12.061 5.037 1.00 91.00 78 ILE A O 1
ATOM 643 N N . ALA A 1 79 ? -3.400 -11.159 3.393 1.00 92.81 79 ALA A N 1
ATOM 644 C CA . ALA A 1 79 ? -2.110 -11.586 3.921 1.00 92.81 79 ALA A CA 1
ATOM 645 C C . ALA A 1 79 ? -1.637 -10.755 5.125 1.00 92.81 79 ALA A C 1
ATOM 647 O O . ALA A 1 79 ? -0.810 -11.238 5.902 1.00 92.81 79 ALA A O 1
ATOM 648 N N . GLY A 1 80 ? -2.114 -9.512 5.270 1.00 93.00 80 GLY A N 1
ATOM 649 C CA . GLY A 1 80 ? -1.689 -8.613 6.343 1.00 93.00 80 GLY A CA 1
ATOM 650 C C . GLY A 1 80 ? -0.164 -8.483 6.400 1.00 93.00 80 GLY A C 1
ATOM 651 O O . GLY A 1 80 ? 0.499 -8.343 5.370 1.00 93.00 80 GLY A O 1
ATOM 652 N N . GLU A 1 81 ? 0.410 -8.595 7.599 1.00 93.62 81 GLU A N 1
ATOM 653 C CA . GLU A 1 81 ? 1.859 -8.483 7.822 1.00 93.62 81 GLU A CA 1
ATOM 654 C C . GLU A 1 81 ? 2.695 -9.527 7.066 1.00 93.62 81 GLU A C 1
ATOM 656 O O . GLU A 1 81 ? 3.865 -9.280 6.766 1.00 93.62 81 GLU A O 1
ATOM 661 N N . CYS A 1 82 ? 2.110 -10.666 6.674 1.00 94.19 82 CYS A N 1
ATOM 662 C CA . CYS A 1 82 ? 2.819 -11.659 5.864 1.00 94.19 82 CYS A CA 1
ATOM 663 C C . CYS A 1 82 ? 3.164 -11.143 4.456 1.00 94.19 82 CYS A C 1
ATOM 665 O O . CYS A 1 82 ? 3.986 -11.749 3.776 1.00 94.19 82 CYS A O 1
ATOM 667 N N . ALA A 1 83 ? 2.590 -10.022 4.010 1.00 96.06 83 ALA A N 1
ATOM 668 C CA . ALA A 1 83 ? 2.944 -9.378 2.747 1.00 96.06 83 ALA A CA 1
ATOM 669 C C . ALA A 1 83 ? 4.215 -8.503 2.820 1.00 96.06 83 ALA A C 1
ATOM 671 O O . ALA A 1 83 ? 4.618 -7.947 1.793 1.00 96.06 83 ALA A O 1
ATOM 672 N N . ALA A 1 84 ? 4.850 -8.359 3.991 1.00 96.88 84 ALA A N 1
ATOM 673 C CA . ALA A 1 84 ? 5.960 -7.428 4.204 1.00 96.88 84 ALA A CA 1
ATOM 674 C C . ALA A 1 84 ? 7.137 -7.644 3.236 1.00 96.88 84 ALA A C 1
ATOM 676 O O . ALA A 1 84 ? 7.615 -6.687 2.623 1.00 96.88 84 ALA A O 1
ATOM 677 N N . GLU A 1 85 ? 7.581 -8.891 3.042 1.00 98.12 85 GLU A N 1
ATOM 678 C CA . GLU A 1 85 ? 8.677 -9.209 2.116 1.00 98.12 85 GLU A CA 1
ATOM 679 C C . GLU A 1 85 ? 8.323 -8.863 0.663 1.00 98.12 85 GLU A C 1
ATOM 681 O O . GLU A 1 85 ? 9.135 -8.282 -0.061 1.00 98.12 85 GLU A O 1
ATOM 686 N N . TYR A 1 86 ? 7.091 -9.176 0.252 1.00 98.00 86 TYR A N 1
ATOM 687 C CA . TYR A 1 86 ? 6.580 -8.855 -1.078 1.00 98.00 86 TYR A CA 1
ATOM 688 C C . TYR A 1 86 ? 6.556 -7.337 -1.314 1.00 98.00 86 TYR A C 1
ATOM 690 O O . TYR A 1 86 ? 7.035 -6.869 -2.350 1.00 98.00 86 TYR A O 1
ATOM 698 N N . LEU A 1 87 ? 6.051 -6.559 -0.351 1.00 98.00 87 LEU A N 1
ATOM 699 C CA . LEU A 1 87 ? 6.013 -5.098 -0.446 1.00 98.00 87 LEU A CA 1
ATOM 700 C C . LEU A 1 87 ? 7.413 -4.501 -0.524 1.00 98.00 87 LEU A C 1
ATOM 702 O O . LEU A 1 87 ? 7.653 -3.629 -1.361 1.00 98.00 87 LEU A O 1
ATOM 706 N N . ALA A 1 88 ? 8.336 -4.981 0.311 1.00 98.25 88 ALA A N 1
ATOM 707 C CA . ALA A 1 88 ? 9.719 -4.525 0.313 1.00 98.25 88 ALA A CA 1
ATOM 708 C C . ALA A 1 88 ? 10.387 -4.779 -1.047 1.00 98.25 88 ALA A C 1
ATOM 710 O O . ALA A 1 88 ? 11.022 -3.881 -1.606 1.00 98.25 88 ALA A O 1
ATOM 711 N N . LEU A 1 89 ? 10.187 -5.968 -1.627 1.00 98.25 89 LEU A N 1
ATOM 712 C CA . LEU A 1 89 ? 10.662 -6.283 -2.972 1.00 98.25 89 LEU A CA 1
ATOM 713 C C . LEU A 1 89 ? 10.024 -5.365 -4.020 1.00 98.25 89 LEU A C 1
ATOM 715 O O . LEU A 1 89 ? 10.734 -4.781 -4.839 1.00 98.25 89 LEU A O 1
ATOM 719 N N . TYR A 1 90 ? 8.699 -5.217 -4.007 1.00 98.19 90 TYR A N 1
ATOM 720 C CA . TYR A 1 90 ? 7.994 -4.395 -4.986 1.00 98.19 90 TYR A CA 1
ATOM 721 C C . TYR A 1 90 ? 8.485 -2.941 -4.947 1.00 98.19 90 TYR A C 1
ATOM 723 O O . TYR A 1 90 ? 8.879 -2.405 -5.984 1.00 98.19 90 TYR A O 1
ATOM 731 N N . GLN A 1 91 ? 8.576 -2.341 -3.754 1.00 98.12 91 GLN A N 1
ATOM 732 C CA . GLN A 1 91 ? 9.114 -0.992 -3.545 1.00 98.12 91 GLN A CA 1
ATOM 733 C C . GLN A 1 91 ? 10.570 -0.866 -4.009 1.00 98.12 91 GLN A C 1
ATOM 735 O O . GLN A 1 91 ? 10.922 0.103 -4.687 1.00 98.12 91 GLN A O 1
ATOM 740 N N . LYS A 1 92 ? 11.414 -1.863 -3.721 1.00 97.88 92 LYS A N 1
ATOM 741 C CA . LYS A 1 92 ? 12.806 -1.909 -4.192 1.00 97.88 92 LYS A CA 1
ATOM 742 C C . LYS A 1 92 ? 12.886 -1.892 -5.718 1.00 97.88 92 LYS A C 1
ATOM 744 O O . LYS A 1 92 ? 13.679 -1.139 -6.286 1.00 97.88 92 LYS A O 1
ATOM 749 N N . LEU A 1 93 ? 12.050 -2.677 -6.398 1.00 97.00 93 LEU A N 1
ATOM 750 C CA . LEU A 1 93 ? 12.063 -2.785 -7.857 1.00 97.00 93 LEU A CA 1
ATOM 751 C C . LEU A 1 93 ? 11.574 -1.514 -8.560 1.00 97.00 93 LEU A C 1
ATOM 753 O O . LEU A 1 93 ? 12.116 -1.187 -9.626 1.00 97.00 93 LEU A O 1
ATOM 757 N N . ILE A 1 94 ? 10.604 -0.809 -7.966 1.00 97.31 94 ILE A N 1
ATOM 758 C CA . ILE A 1 94 ? 10.048 0.453 -8.483 1.00 97.31 94 ILE A CA 1
ATOM 759 C C . ILE A 1 94 ? 10.775 1.701 -7.969 1.00 97.31 94 ILE A C 1
ATOM 761 O O . ILE A 1 94 ? 10.403 2.803 -8.356 1.00 97.31 94 ILE A O 1
ATOM 765 N N . LYS A 1 95 ? 11.801 1.571 -7.117 1.00 96.38 95 LYS A N 1
ATOM 766 C CA . LYS A 1 95 ? 12.573 2.716 -6.605 1.00 96.38 95 LYS A CA 1
ATOM 767 C C . LYS A 1 95 ? 13.053 3.661 -7.724 1.00 96.38 95 LYS A C 1
ATOM 769 O O . LYS A 1 95 ? 12.924 4.872 -7.547 1.00 96.38 95 LYS A O 1
ATOM 774 N N . PRO A 1 96 ? 13.559 3.174 -8.878 1.00 95.56 96 PRO A N 1
ATOM 775 C CA . PRO A 1 96 ? 13.908 4.052 -9.991 1.00 95.56 96 PRO A CA 1
ATOM 776 C C . PRO A 1 96 ? 12.657 4.682 -10.644 1.00 95.56 96 PRO A C 1
ATOM 778 O O . PRO A 1 96 ? 11.712 3.956 -10.978 1.00 95.56 96 PRO A O 1
ATOM 781 N N . PRO A 1 97 ? 12.647 6.003 -10.905 1.00 95.94 97 PRO A N 1
ATOM 782 C CA . PRO A 1 97 ? 11.447 6.739 -11.316 1.00 95.94 97 PRO A CA 1
ATOM 783 C C . PRO A 1 97 ? 10.847 6.254 -12.641 1.00 95.94 97 PRO A C 1
ATOM 785 O O . PRO A 1 97 ? 9.630 6.283 -12.805 1.00 95.94 97 PRO A O 1
ATOM 788 N N . GLN A 1 98 ? 11.657 5.735 -13.569 1.00 96.00 98 GLN A N 1
ATOM 789 C CA . GLN A 1 98 ? 11.173 5.200 -14.843 1.00 96.00 98 GLN A CA 1
ATOM 790 C C . GLN A 1 98 ? 10.187 4.034 -14.668 1.00 96.00 98 GLN A C 1
ATOM 792 O O . GLN A 1 98 ? 9.250 3.900 -15.454 1.00 96.00 98 GLN A O 1
ATOM 797 N N . TRP A 1 99 ? 10.347 3.222 -13.616 1.00 96.56 99 TRP A N 1
ATOM 798 C CA . TRP A 1 99 ? 9.430 2.119 -13.323 1.00 96.56 99 TRP A CA 1
ATOM 799 C C . TRP A 1 99 ? 8.128 2.616 -12.699 1.00 96.56 99 TRP A C 1
ATOM 801 O O . TRP A 1 99 ? 7.063 2.106 -13.046 1.00 96.56 99 TRP A O 1
ATOM 811 N N . LYS A 1 100 ? 8.188 3.664 -11.863 1.00 98.12 100 LYS A N 1
ATOM 812 C CA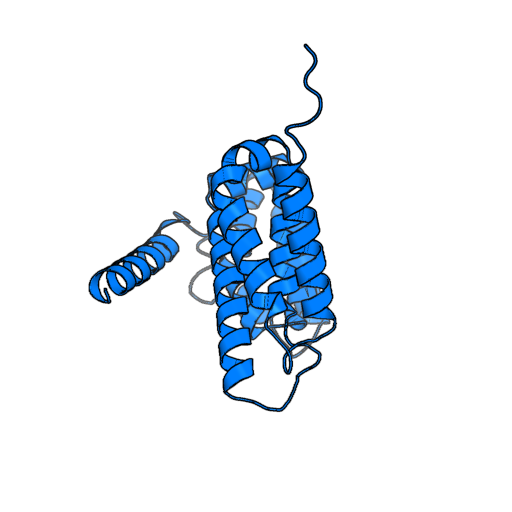 . LYS A 1 100 ? 6.985 4.352 -11.372 1.00 98.12 100 LYS A CA 1
ATOM 813 C C . LYS A 1 100 ? 6.189 4.950 -12.536 1.00 98.12 100 LYS A C 1
ATOM 815 O O . LYS A 1 100 ? 4.983 4.739 -12.618 1.00 98.12 100 LYS A O 1
ATOM 820 N N . VAL A 1 101 ? 6.857 5.627 -13.475 1.00 97.69 101 VAL A N 1
ATOM 821 C CA . VAL A 1 101 ? 6.212 6.217 -14.663 1.00 97.69 101 VAL A CA 1
ATOM 822 C C . VAL A 1 101 ? 5.602 5.137 -15.561 1.00 97.69 101 VAL A C 1
ATOM 824 O O . VAL A 1 101 ? 4.451 5.275 -15.973 1.00 97.69 101 VAL A O 1
ATOM 827 N N . TYR A 1 102 ? 6.327 4.039 -15.812 1.00 96.88 102 TYR A N 1
ATOM 828 C CA . TYR A 1 102 ? 5.805 2.886 -16.553 1.00 96.88 102 TYR A CA 1
ATOM 829 C C . TYR A 1 102 ? 4.508 2.359 -15.926 1.00 96.88 102 TYR A C 1
ATOM 831 O O . TYR A 1 102 ? 3.474 2.310 -16.590 1.00 96.88 102 TYR A O 1
ATOM 839 N N . LEU A 1 103 ? 4.525 2.026 -14.634 1.00 97.62 103 LEU A N 1
ATOM 840 C CA . LEU A 1 103 ? 3.355 1.472 -13.950 1.00 97.62 103 LEU A CA 1
ATOM 841 C C . LEU A 1 103 ? 2.198 2.477 -13.852 1.00 97.62 103 LEU A C 1
ATOM 843 O O . LEU A 1 103 ? 1.030 2.095 -13.955 1.00 97.62 103 LEU A O 1
ATOM 847 N N . ALA A 1 104 ? 2.500 3.769 -13.707 1.00 97.12 104 ALA A N 1
ATOM 848 C CA . ALA A 1 104 ? 1.500 4.830 -13.743 1.00 97.12 104 ALA A CA 1
ATOM 849 C C . ALA A 1 104 ? 0.776 4.879 -15.095 1.00 97.12 104 ALA A C 1
ATOM 851 O O . ALA A 1 104 ? -0.456 4.906 -15.120 1.00 97.12 104 ALA A O 1
ATOM 852 N N . ALA A 1 105 ? 1.513 4.792 -16.208 1.00 95.69 105 ALA A N 1
ATOM 853 C CA . ALA A 1 105 ? 0.936 4.702 -17.550 1.00 95.69 105 ALA A CA 1
ATOM 854 C C . ALA A 1 105 ? 0.095 3.424 -17.747 1.00 95.69 105 ALA A C 1
ATOM 856 O O . ALA A 1 105 ? -0.910 3.445 -18.456 1.00 95.69 105 ALA A O 1
ATOM 857 N N . ARG A 1 106 ? 0.455 2.326 -17.068 1.00 94.88 106 ARG A N 1
ATOM 858 C CA . ARG A 1 106 ? -0.306 1.060 -17.044 1.00 94.88 106 ARG A CA 1
ATOM 859 C C . ARG A 1 106 ? -1.542 1.105 -16.131 1.00 94.88 106 ARG A C 1
ATOM 861 O O . ARG A 1 106 ? -2.335 0.169 -16.139 1.00 94.88 106 ARG A O 1
ATOM 868 N N . GLY A 1 107 ? -1.751 2.191 -15.383 1.00 95.12 107 GLY A N 1
ATOM 869 C CA . GLY A 1 107 ? -2.951 2.406 -14.572 1.00 95.12 107 GLY A CA 1
ATOM 870 C C . GLY A 1 107 ? -2.846 1.957 -13.113 1.00 95.12 107 GLY A C 1
ATOM 871 O O . GLY A 1 107 ? -3.882 1.764 -12.475 1.00 95.12 107 GLY A O 1
ATOM 872 N N . VAL A 1 108 ? -1.634 1.831 -12.558 1.00 96.94 108 VAL A N 1
ATOM 873 C CA . VAL A 1 108 ? -1.450 1.391 -11.164 1.00 96.94 108 VAL A CA 1
ATOM 874 C C . VAL A 1 108 ? -2.017 2.376 -10.134 1.00 96.94 108 VAL A C 1
ATOM 876 O O . VAL A 1 108 ? -2.566 1.940 -9.130 1.00 96.94 108 VAL A O 1
ATOM 879 N N . LEU A 1 109 ? -1.963 3.694 -10.374 1.00 96.19 109 LEU A N 1
ATOM 880 C CA . LEU A 1 109 ? -2.451 4.691 -9.406 1.00 96.19 109 LEU A CA 1
ATOM 881 C C . LEU A 1 109 ? -3.967 4.575 -9.150 1.00 96.19 109 LEU A C 1
ATOM 883 O O . LEU A 1 109 ? -4.363 4.444 -7.992 1.00 96.19 109 LEU A O 1
ATOM 887 N N . PRO A 1 110 ? -4.837 4.561 -10.185 1.00 95.50 110 PRO A N 1
ATOM 888 C CA . PRO A 1 110 ? -6.259 4.275 -9.993 1.00 95.50 110 PRO A CA 1
ATOM 889 C C . PRO A 1 110 ? -6.524 2.918 -9.334 1.00 95.50 110 PRO A C 1
ATOM 891 O O . PRO A 1 110 ? -7.474 2.787 -8.568 1.00 95.50 110 PRO A O 1
ATOM 894 N N . TYR A 1 111 ? -5.700 1.910 -9.630 1.00 96.50 111 TYR A N 1
ATOM 895 C CA . TYR A 1 111 ? -5.833 0.591 -9.024 1.00 96.50 111 TYR A CA 1
ATOM 896 C C . TYR A 1 111 ? -5.542 0.623 -7.516 1.00 96.50 111 TYR A C 1
ATOM 898 O O . TYR A 1 111 ? -6.386 0.186 -6.737 1.00 96.50 111 TYR A O 1
ATOM 906 N N . ILE A 1 112 ? -4.427 1.230 -7.094 1.00 97.62 112 ILE A N 1
ATOM 907 C CA . ILE A 1 112 ? -4.090 1.422 -5.674 1.00 97.62 112 ILE A CA 1
ATOM 908 C C . ILE A 1 112 ? -5.174 2.247 -4.967 1.00 97.62 112 ILE A C 1
ATOM 910 O O . ILE A 1 112 ? -5.641 1.846 -3.906 1.00 97.62 112 ILE A O 1
ATOM 914 N N . GLY A 1 113 ? -5.639 3.349 -5.567 1.00 96.25 113 GLY A N 1
ATOM 915 C CA . GLY A 1 113 ? -6.713 4.169 -4.991 1.00 96.25 113 GLY A CA 1
ATOM 916 C C . GLY A 1 113 ? -8.016 3.388 -4.767 1.00 96.25 113 GLY A C 1
ATOM 917 O O . GLY A 1 113 ? -8.686 3.562 -3.747 1.00 96.25 113 GLY A O 1
ATOM 918 N N . ASN A 1 114 ? -8.349 2.464 -5.673 1.00 96.38 114 ASN A N 1
ATOM 919 C CA . ASN A 1 114 ? -9.490 1.566 -5.502 1.00 96.38 114 ASN A CA 1
ATOM 920 C C . ASN A 1 114 ? -9.281 0.565 -4.359 1.00 96.38 114 ASN A C 1
ATOM 922 O O . ASN A 1 114 ? -10.237 0.277 -3.643 1.00 96.38 114 ASN A O 1
ATOM 926 N N . LEU A 1 115 ? -8.069 0.027 -4.185 1.00 97.44 115 LEU A N 1
ATOM 927 C CA . LEU A 1 115 ? -7.751 -0.859 -3.061 1.00 97.44 115 LEU A CA 1
ATOM 928 C C . LEU A 1 115 ? -7.843 -0.106 -1.725 1.00 97.44 115 LEU A C 1
ATOM 930 O O . LEU A 1 115 ? -8.531 -0.577 -0.830 1.00 97.44 115 LEU A O 1
ATOM 934 N N . ILE A 1 116 ? -7.283 1.106 -1.631 1.00 97.75 116 ILE A N 1
ATOM 935 C CA . ILE A 1 116 ? -7.428 1.991 -0.457 1.00 97.75 116 ILE A CA 1
ATOM 936 C C . ILE A 1 116 ? -8.908 2.212 -0.128 1.00 97.75 116 ILE A C 1
ATOM 938 O O . ILE A 1 116 ? -9.332 2.036 1.009 1.00 97.75 116 ILE A O 1
ATOM 942 N N . THR A 1 117 ? -9.720 2.546 -1.135 1.00 96.75 117 THR A N 1
ATOM 943 C CA . THR A 1 117 ? -11.162 2.771 -0.945 1.00 96.75 117 THR A CA 1
ATOM 944 C C . THR A 1 117 ? -11.875 1.520 -0.421 1.00 96.75 117 THR A C 1
ATOM 946 O O . THR A 1 117 ? -12.771 1.636 0.414 1.00 96.75 117 THR A O 1
ATOM 949 N N . LYS A 1 118 ? -11.487 0.323 -0.884 1.00 97.00 118 LYS A N 1
ATOM 950 C CA . LYS A 1 118 ? -12.035 -0.946 -0.379 1.00 97.00 118 LYS A CA 1
ATOM 951 C C . LYS A 1 118 ? -11.653 -1.185 1.079 1.00 97.00 118 LYS A C 1
ATOM 953 O O . LYS A 1 118 ? -12.532 -1.515 1.865 1.00 97.00 118 LYS A O 1
ATOM 958 N N . GLU A 1 119 ? -10.391 -0.974 1.443 1.00 97.12 119 GLU A N 1
ATOM 959 C CA . GLU A 1 119 ? -9.935 -1.141 2.827 1.00 97.12 119 GLU A CA 1
ATOM 960 C C . GLU A 1 119 ? -10.665 -0.191 3.784 1.00 97.12 119 GLU A C 1
ATOM 962 O O . GLU A 1 119 ? -11.129 -0.607 4.841 1.00 97.12 119 GLU A O 1
ATOM 967 N N . ILE A 1 120 ? -10.863 1.068 3.387 1.00 97.06 120 ILE A N 1
ATOM 968 C CA . ILE A 1 120 ? -11.635 2.038 4.177 1.00 97.06 120 ILE A CA 1
ATOM 969 C C . ILE A 1 120 ? -13.099 1.605 4.317 1.00 97.06 120 ILE A C 1
ATOM 971 O O . ILE A 1 120 ? -13.668 1.712 5.400 1.00 97.06 120 ILE A O 1
ATOM 975 N N . ALA A 1 121 ? -13.717 1.095 3.250 1.00 96.25 121 ALA A N 1
ATOM 976 C CA . ALA A 1 121 ? -15.084 0.582 3.322 1.00 96.25 121 ALA A CA 1
ATOM 977 C C . ALA A 1 121 ? -15.200 -0.625 4.270 1.00 96.25 121 ALA A C 1
ATOM 979 O O . ALA A 1 121 ? -16.171 -0.713 5.017 1.00 96.25 121 ALA A O 1
ATOM 980 N N . ASN A 1 122 ? -14.204 -1.517 4.278 1.00 94.56 122 ASN A N 1
ATOM 981 C CA . ASN A 1 122 ? -14.152 -2.645 5.208 1.00 94.56 122 ASN A CA 1
ATOM 982 C C . ASN A 1 122 ? -14.023 -2.167 6.661 1.00 94.56 122 ASN A C 1
ATOM 984 O O . ASN A 1 122 ? -14.733 -2.666 7.528 1.00 94.56 122 ASN A O 1
ATOM 988 N N . LEU A 1 123 ? -13.172 -1.169 6.923 1.00 95.00 123 LEU A N 1
ATOM 989 C CA . LEU A 1 123 ? -13.026 -0.570 8.254 1.00 95.00 123 LEU A CA 1
ATOM 990 C C . LEU A 1 123 ? -14.328 0.050 8.759 1.00 95.00 123 LEU A C 1
ATOM 992 O O . LEU A 1 123 ? -14.703 -0.174 9.903 1.00 95.00 123 LEU A O 1
ATOM 996 N N . LEU A 1 124 ? -15.036 0.791 7.905 1.00 95.06 124 LEU A N 1
ATOM 997 C CA . LEU A 1 124 ? -16.329 1.381 8.261 1.00 95.06 124 LEU A CA 1
ATOM 998 C C . LEU A 1 124 ? -17.391 0.309 8.539 1.00 95.06 124 LEU A C 1
ATOM 1000 O O . LEU A 1 124 ? -18.183 0.463 9.459 1.00 95.06 124 LEU A O 1
ATOM 1004 N N . ALA A 1 125 ? -17.389 -0.796 7.790 1.00 94.75 125 ALA A N 1
ATOM 1005 C CA . ALA A 1 125 ? -18.288 -1.914 8.069 1.00 94.75 125 ALA A CA 1
ATOM 1006 C C . ALA A 1 125 ? -17.964 -2.598 9.412 1.00 94.75 125 ALA A C 1
ATOM 1008 O O . ALA A 1 125 ? -18.874 -2.971 10.148 1.00 94.75 125 ALA A O 1
ATOM 1009 N N . LEU A 1 126 ? -16.679 -2.746 9.752 1.00 93.50 126 LEU A N 1
ATOM 1010 C CA . LEU A 1 126 ? -16.246 -3.296 11.042 1.00 93.50 126 LEU A CA 1
ATOM 1011 C C . LEU A 1 126 ? -16.575 -2.369 12.216 1.00 93.50 126 LEU A C 1
ATOM 1013 O O . LEU A 1 126 ? -16.934 -2.864 13.283 1.00 93.50 126 LEU A O 1
ATOM 1017 N N . GLU A 1 127 ? -16.489 -1.053 12.013 1.00 93.38 127 GLU A N 1
ATOM 1018 C CA . GLU A 1 127 ? -16.890 -0.033 12.990 1.00 93.38 127 GLU A CA 1
ATOM 1019 C C . GLU A 1 127 ? -18.361 -0.185 13.401 1.00 93.38 127 GLU A C 1
ATOM 1021 O O . GLU A 1 127 ? -18.690 -0.052 14.575 1.00 93.38 127 GLU A O 1
ATOM 1026 N N . GLU A 1 128 ? -19.243 -0.506 12.451 1.00 91.75 128 GLU A N 1
ATOM 1027 C CA . GLU A 1 128 ? -20.669 -0.731 12.722 1.00 91.75 128 GLU A CA 1
ATOM 1028 C C . GLU A 1 128 ? -20.949 -2.118 13.328 1.00 91.75 128 GLU A C 1
ATOM 1030 O O . GLU A 1 128 ? -21.896 -2.281 14.097 1.00 91.75 128 GLU A O 1
ATOM 1035 N N . ALA A 1 129 ? -20.151 -3.129 12.970 1.00 91.56 129 ALA A N 1
ATOM 1036 C CA . ALA A 1 129 ? -20.441 -4.531 13.274 1.00 91.56 129 ALA A CA 1
ATOM 1037 C C . ALA A 1 129 ? -19.755 -5.073 14.537 1.00 91.56 129 ALA A C 1
ATOM 1039 O O . ALA A 1 129 ? -20.162 -6.120 15.046 1.00 91.56 129 ALA A O 1
ATOM 1040 N N . THR A 1 130 ? -18.697 -4.425 15.027 1.00 88.06 130 THR A N 1
ATOM 1041 C CA . THR A 1 130 ? -17.850 -4.976 16.093 1.00 88.06 130 THR A CA 1
ATOM 1042 C C . THR A 1 130 ? -17.494 -3.939 17.152 1.00 88.06 130 THR A C 1
ATOM 1044 O O . THR A 1 130 ? -17.336 -2.759 16.864 1.00 88.06 130 THR A O 1
ATOM 1047 N N . LEU A 1 131 ? -17.335 -4.404 18.395 1.00 87.00 131 LEU A N 1
ATOM 1048 C CA . LEU A 1 131 ? -16.831 -3.611 19.528 1.00 87.00 131 LEU A CA 1
ATOM 1049 C C . LEU A 1 131 ? -15.386 -3.983 19.905 1.00 87.00 131 LEU A C 1
ATOM 1051 O O . LEU A 1 131 ? -14.882 -3.557 20.940 1.00 87.00 131 LEU A O 1
ATOM 1055 N N . SER A 1 132 ? -14.740 -4.826 19.097 1.00 84.31 132 SER A N 1
ATOM 1056 C CA . SER A 1 132 ? -13.368 -5.286 19.294 1.00 84.31 132 SER A CA 1
ATOM 1057 C C . SER A 1 132 ? -12.452 -4.692 18.236 1.00 84.31 132 SER A C 1
ATOM 1059 O O . SER A 1 132 ? -12.846 -4.542 17.079 1.00 84.31 132 SER A O 1
ATOM 1061 N N . THR A 1 133 ? -11.209 -4.447 18.624 1.00 84.88 133 THR A N 1
ATOM 1062 C CA . THR A 1 133 ? -10.185 -3.875 17.752 1.00 84.88 133 THR A CA 1
ATOM 1063 C C . THR A 1 133 ? -9.043 -4.872 17.608 1.00 84.88 133 THR A C 1
ATOM 1065 O O . THR A 1 133 ? -8.490 -5.330 18.608 1.00 84.88 133 THR A O 1
ATOM 1068 N N . ASP A 1 134 ? -8.677 -5.198 16.371 1.00 87.00 134 ASP A N 1
ATOM 1069 C CA . ASP A 1 134 ? -7.440 -5.918 16.064 1.00 87.00 134 ASP A CA 1
ATOM 1070 C C . ASP A 1 134 ? -6.316 -4.895 15.846 1.00 87.00 134 ASP A C 1
ATOM 1072 O O . ASP A 1 134 ? -6.455 -3.971 15.051 1.00 87.00 134 ASP A O 1
ATOM 1076 N N . LEU A 1 135 ? -5.191 -5.037 16.551 1.00 85.19 135 LEU A N 1
ATOM 1077 C CA . LEU A 1 135 ? -4.058 -4.109 16.456 1.00 85.19 135 LEU A CA 1
ATOM 1078 C C . LEU A 1 135 ? -3.392 -4.106 15.072 1.00 85.19 135 LEU A C 1
ATOM 1080 O O . LEU A 1 135 ? -2.777 -3.104 14.703 1.00 85.19 135 LEU A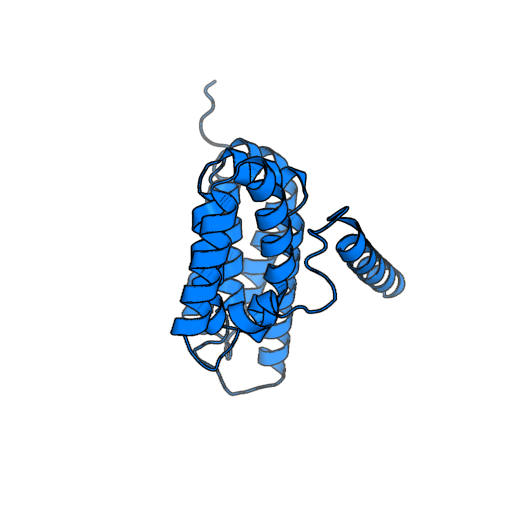 O 1
ATOM 1084 N N . GLN A 1 136 ? -3.515 -5.196 14.310 1.00 87.00 136 GLN A N 1
ATOM 1085 C CA . GLN A 1 136 ? -3.001 -5.294 12.940 1.00 87.00 136 GLN A CA 1
ATOM 1086 C C . GLN A 1 136 ? -3.983 -4.727 11.903 1.00 87.00 136 GLN A C 1
ATOM 1088 O O . GLN A 1 136 ? -3.627 -4.548 10.730 1.00 87.00 136 GLN A O 1
ATOM 1093 N N . GLN A 1 137 ? -5.204 -4.384 12.326 1.00 89.44 137 GLN A N 1
ATOM 1094 C CA . GLN A 1 137 ? -6.208 -3.772 11.470 1.00 89.44 137 GLN A CA 1
ATOM 1095 C C . GLN A 1 137 ? -5.681 -2.444 10.910 1.00 89.44 137 GLN A C 1
ATOM 1097 O O . GLN A 1 137 ? -5.211 -1.565 11.637 1.00 89.44 137 GLN A O 1
ATOM 1102 N N . GLY A 1 138 ? -5.759 -2.303 9.587 1.00 93.62 138 GLY A N 1
ATOM 1103 C CA . GLY A 1 138 ? -5.221 -1.152 8.860 1.00 93.62 138 GLY A CA 1
ATOM 1104 C C . GLY A 1 138 ? -3.844 -1.375 8.226 1.00 93.62 138 GLY A C 1
ATOM 1105 O O . GLY A 1 138 ? -3.386 -0.493 7.503 1.00 93.62 138 GLY A O 1
ATOM 1106 N N . TYR A 1 139 ? -3.200 -2.539 8.394 1.00 96.56 139 TYR A N 1
ATOM 1107 C CA . TYR A 1 139 ? -1.907 -2.829 7.751 1.00 96.56 139 TYR A CA 1
ATOM 1108 C C . TYR A 1 139 ? -1.946 -2.673 6.222 1.00 96.56 139 TYR A C 1
ATOM 1110 O O . TYR A 1 139 ? -1.107 -1.975 5.639 1.00 96.56 139 TYR A O 1
ATOM 1118 N N . ALA A 1 140 ? -2.931 -3.296 5.565 1.00 96.94 140 ALA A N 1
ATOM 1119 C CA . ALA A 1 140 ? -3.094 -3.229 4.113 1.00 96.94 140 ALA A CA 1
ATOM 1120 C C . ALA A 1 140 ? -3.320 -1.784 3.653 1.00 96.94 140 ALA A C 1
ATOM 1122 O O . ALA A 1 140 ? -2.663 -1.306 2.726 1.00 96.94 140 ALA A O 1
ATOM 1123 N N . LEU A 1 141 ? -4.195 -1.065 4.359 1.00 97.81 141 LEU A N 1
ATOM 1124 C CA . LEU A 1 141 ? -4.499 0.335 4.099 1.00 97.81 141 LEU A CA 1
ATOM 1125 C C . LEU A 1 141 ? -3.253 1.228 4.206 1.00 97.81 141 LEU A C 1
ATOM 1127 O O . LEU A 1 141 ? -2.966 1.986 3.274 1.00 97.81 141 LEU A O 1
ATOM 1131 N N . LYS A 1 142 ? -2.491 1.113 5.299 1.00 98.12 142 LYS A N 1
ATOM 1132 C CA . LYS A 1 142 ? -1.251 1.870 5.509 1.00 98.12 142 LYS A CA 1
ATOM 1133 C C . LYS A 1 142 ? -0.244 1.580 4.403 1.00 98.12 142 LYS A C 1
ATOM 1135 O O . LYS A 1 142 ? 0.316 2.496 3.803 1.00 98.12 142 LYS A O 1
ATOM 1140 N N . SER A 1 143 ? -0.059 0.304 4.083 1.00 98.31 143 SER A N 1
ATOM 1141 C CA . SER A 1 143 ? 0.878 -0.153 3.056 1.00 98.31 143 SER A CA 1
ATOM 1142 C C . SER A 1 143 ? 0.536 0.381 1.665 1.00 98.31 143 SER A C 1
ATOM 1144 O O . SER A 1 143 ? 1.404 0.902 0.961 1.00 98.31 143 SER A O 1
ATOM 1146 N N . LEU A 1 144 ? -0.739 0.307 1.274 1.00 98.44 144 LEU A N 1
ATOM 1147 C CA . LEU A 1 144 ? -1.232 0.843 0.005 1.00 98.44 144 LEU A CA 1
ATOM 1148 C C . LEU A 1 144 ? -1.117 2.370 -0.051 1.00 98.44 144 LEU A C 1
ATOM 1150 O O . LEU A 1 144 ? -0.756 2.917 -1.093 1.00 98.44 144 LEU A O 1
ATOM 1154 N N . THR A 1 145 ? -1.380 3.054 1.064 1.00 98.38 145 THR A N 1
ATOM 1155 C CA . THR A 1 145 ? -1.253 4.514 1.169 1.00 98.38 145 THR A CA 1
ATOM 1156 C C . THR A 1 145 ? 0.202 4.954 1.040 1.00 98.38 145 THR A C 1
ATOM 1158 O O . THR A 1 145 ? 0.496 5.865 0.269 1.00 98.38 145 THR A O 1
ATOM 1161 N N . GLY A 1 146 ? 1.138 4.259 1.693 1.00 98.25 146 GLY A N 1
ATOM 1162 C CA . GLY A 1 146 ? 2.574 4.502 1.525 1.00 98.25 146 GLY A CA 1
A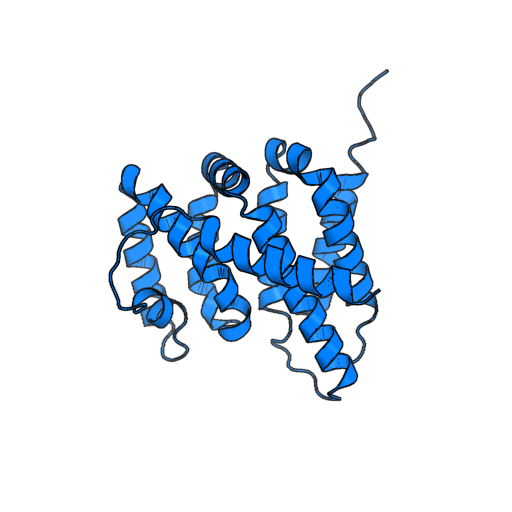TOM 1163 C C . GLY A 1 146 ? 3.061 4.222 0.114 1.00 98.25 146 GLY A C 1
ATOM 1164 O O . GLY A 1 146 ? 3.833 5.000 -0.447 1.00 98.25 146 GLY A O 1
ATOM 1165 N N . LEU A 1 147 ? 2.547 3.164 -0.513 1.00 98.25 147 LEU A N 1
ATOM 1166 C CA . LEU A 1 147 ? 2.838 2.892 -1.910 1.00 98.25 147 LEU A CA 1
ATOM 1167 C C . LEU A 1 147 ? 2.340 4.031 -2.810 1.00 98.25 147 LEU A C 1
ATOM 1169 O O . LEU A 1 147 ? 3.121 4.527 -3.620 1.00 98.25 147 LEU A O 1
ATOM 1173 N N . LEU A 1 148 ? 1.089 4.480 -2.649 1.00 98.00 148 LEU A N 1
ATOM 1174 C CA . LEU A 1 148 ? 0.533 5.610 -3.400 1.00 98.00 148 LEU A CA 1
ATOM 1175 C C . LEU A 1 148 ? 1.361 6.884 -3.199 1.00 98.00 148 LEU A C 1
ATOM 1177 O O . LEU A 1 148 ? 1.682 7.544 -4.187 1.00 98.00 148 LEU A O 1
ATOM 1181 N N . SER A 1 149 ? 1.748 7.174 -1.953 1.00 97.38 149 SER A N 1
ATOM 1182 C CA . SER A 1 149 ? 2.617 8.302 -1.603 1.00 97.38 149 SER A CA 1
ATOM 1183 C C . SER A 1 149 ? 3.923 8.258 -2.397 1.00 97.38 149 SER A C 1
ATOM 1185 O O . SER A 1 149 ? 4.255 9.194 -3.122 1.00 97.38 149 SER A O 1
ATOM 1187 N N . SER A 1 150 ? 4.584 7.097 -2.432 1.00 97.81 150 SER A N 1
ATOM 1188 C CA . SER A 1 150 ? 5.820 6.935 -3.201 1.00 97.81 150 SER A CA 1
ATOM 1189 C C . SER A 1 150 ? 5.645 7.211 -4.705 1.00 97.81 150 SER A C 1
ATOM 1191 O O . SER A 1 150 ? 6.576 7.663 -5.369 1.00 97.81 150 SER A O 1
ATOM 1193 N N . PHE A 1 151 ? 4.470 6.953 -5.291 1.00 97.56 151 PHE A N 1
ATOM 1194 C CA . PHE A 1 151 ? 4.222 7.277 -6.700 1.00 97.56 151 PHE A CA 1
ATOM 1195 C C . PHE A 1 151 ? 4.094 8.784 -6.934 1.00 97.56 151 PHE A C 1
ATOM 1197 O O . PHE A 1 151 ? 4.566 9.270 -7.963 1.00 97.56 151 PHE A O 1
ATOM 1204 N N . VAL A 1 152 ? 3.474 9.519 -6.008 1.00 95.31 152 VAL A N 1
ATOM 1205 C CA . VAL A 1 152 ? 3.266 10.970 -6.139 1.00 95.31 152 VAL A CA 1
ATOM 1206 C C . VAL A 1 152 ? 4.497 11.800 -5.768 1.00 95.31 152 VAL A C 1
ATOM 1208 O O . VAL A 1 152 ? 4.561 12.963 -6.142 1.00 95.31 152 VAL A O 1
ATOM 1211 N N . GLU A 1 153 ? 5.531 11.206 -5.172 1.00 94.94 153 GLU A N 1
ATOM 1212 C CA . GLU A 1 153 ? 6.864 11.832 -5.085 1.00 94.94 153 GLU A CA 1
ATOM 1213 C C . GLU A 1 153 ? 7.460 12.147 -6.471 1.00 94.94 153 GLU A C 1
ATOM 1215 O O . GLU A 1 153 ? 8.318 13.016 -6.613 1.00 94.94 153 GLU A O 1
ATOM 1220 N N . VAL A 1 154 ? 7.033 11.432 -7.521 1.00 96.25 154 VAL A N 1
ATOM 1221 C CA . VAL A 1 154 ? 7.479 11.701 -8.891 1.00 96.25 154 VAL A CA 1
ATOM 1222 C C . VAL A 1 154 ? 6.623 12.813 -9.491 1.00 96.25 154 VAL A C 1
ATOM 1224 O O . VAL A 1 154 ? 5.458 12.607 -9.833 1.00 96.25 154 VAL A O 1
ATOM 1227 N N . GLU A 1 155 ? 7.231 13.977 -9.705 1.00 94.38 155 GLU A N 1
ATOM 1228 C CA . GLU A 1 155 ? 6.542 15.213 -10.096 1.00 94.38 155 GLU A CA 1
ATOM 1229 C C . GLU A 1 155 ? 5.666 15.080 -11.357 1.00 94.38 155 GLU A C 1
ATOM 1231 O O . GLU A 1 155 ? 4.557 15.617 -11.424 1.00 94.38 155 GLU A O 1
ATOM 1236 N N . SER A 1 156 ? 6.120 14.318 -12.358 1.00 95.69 156 SER A N 1
ATOM 1237 C CA . SER A 1 156 ? 5.348 14.063 -13.583 1.00 95.69 156 SER A CA 1
ATOM 1238 C C . SER A 1 156 ? 4.082 13.241 -13.320 1.00 95.69 156 SER A C 1
ATOM 1240 O O . SER A 1 156 ? 3.029 13.525 -13.895 1.00 95.69 156 SER A O 1
ATOM 1242 N N . ILE A 1 157 ? 4.159 12.261 -12.416 1.00 96.44 157 ILE A N 1
ATOM 1243 C CA . ILE A 1 157 ? 3.023 11.440 -11.990 1.00 96.44 157 ILE A CA 1
ATOM 1244 C C . ILE A 1 157 ? 2.072 12.293 -11.150 1.00 96.44 157 ILE A C 1
ATOM 1246 O O . ILE A 1 157 ? 0.875 12.330 -11.444 1.00 96.44 157 ILE A O 1
ATOM 1250 N N . LYS A 1 158 ? 2.595 13.040 -10.168 1.00 95.00 158 LYS A N 1
ATOM 1251 C CA . LYS A 1 158 ? 1.810 13.953 -9.325 1.00 95.00 158 LYS A CA 1
ATOM 1252 C C . LYS A 1 158 ? 0.974 14.905 -10.167 1.00 95.00 158 LYS A C 1
ATOM 1254 O O . LYS A 1 158 ? -0.245 14.940 -10.026 1.00 95.00 158 LYS A O 1
ATOM 1259 N N . ARG A 1 159 ? 1.599 15.612 -11.113 1.00 93.62 159 ARG A N 1
ATOM 1260 C CA . ARG A 1 159 ? 0.909 16.554 -12.009 1.00 93.62 159 ARG A CA 1
ATOM 1261 C C . ARG A 1 159 ? -0.185 15.885 -12.837 1.00 93.62 159 ARG A C 1
ATOM 1263 O O . ARG A 1 159 ? -1.279 16.433 -12.935 1.00 93.62 159 ARG A O 1
ATOM 1270 N N . HIS A 1 160 ? 0.082 14.704 -13.397 1.00 94.62 160 HIS A N 1
ATOM 1271 C CA . HIS A 1 160 ? -0.888 14.000 -14.238 1.00 94.62 160 HIS A CA 1
ATOM 1272 C C . HIS A 1 160 ? -2.103 13.486 -13.450 1.00 94.62 160 HIS A C 1
ATOM 1274 O O . HIS A 1 160 ? -3.225 13.503 -13.954 1.00 94.62 160 HIS A O 1
ATOM 1280 N N . PHE A 1 161 ? -1.898 13.024 -12.213 1.00 94.19 161 PHE A N 1
ATOM 1281 C CA . PHE A 1 161 ? -2.941 12.366 -11.423 1.00 94.19 161 PHE A CA 1
ATOM 1282 C C . PHE A 1 161 ? -3.577 13.252 -10.340 1.00 94.19 161 PHE A C 1
ATOM 1284 O O . PHE A 1 161 ? -4.599 12.847 -9.783 1.00 94.19 161 PHE A O 1
ATOM 1291 N N . LYS A 1 162 ? -3.055 14.461 -10.083 1.00 92.25 162 LYS A N 1
ATOM 1292 C CA . LYS A 1 162 ? -3.508 15.391 -9.028 1.00 92.25 162 LYS A CA 1
ATOM 1293 C C . LYS A 1 162 ? -5.029 15.522 -8.936 1.00 92.25 162 LYS A C 1
ATOM 1295 O O . LYS A 1 162 ? -5.601 15.227 -7.893 1.00 92.25 162 LYS A O 1
ATOM 1300 N N . SER A 1 163 ? -5.705 15.908 -10.020 1.00 90.00 163 SER A N 1
ATOM 1301 C CA . SER A 1 163 ? -7.161 16.146 -10.002 1.00 90.00 163 SER A CA 1
ATOM 1302 C C . SER A 1 163 ? -7.976 14.904 -9.625 1.00 90.00 163 SER A C 1
ATOM 1304 O O . SER A 1 163 ? -9.032 15.017 -9.010 1.00 90.00 163 SER A O 1
ATOM 1306 N N . ARG A 1 164 ? -7.476 13.709 -9.960 1.00 89.38 164 ARG A N 1
ATOM 1307 C CA . ARG A 1 164 ? -8.133 12.427 -9.671 1.00 89.38 164 ARG A CA 1
ATOM 1308 C C . ARG A 1 164 ? -7.823 11.923 -8.262 1.00 89.38 164 ARG A C 1
ATOM 1310 O O . ARG A 1 164 ? -8.682 11.302 -7.637 1.00 89.38 164 ARG A O 1
ATOM 1317 N N . LEU A 1 165 ? -6.610 12.171 -7.771 1.00 91.44 165 LEU A N 1
ATOM 1318 C CA . LEU A 1 165 ? -6.177 11.715 -6.453 1.00 91.44 165 LEU A CA 1
ATOM 1319 C C . LEU A 1 165 ? -6.709 12.588 -5.325 1.00 91.44 165 LEU A C 1
ATOM 1321 O O . LEU A 1 165 ? -7.153 12.021 -4.336 1.00 91.44 165 LEU A O 1
ATOM 1325 N N . VAL A 1 166 ? -6.751 13.917 -5.476 1.00 94.31 166 VAL A N 1
ATOM 1326 C CA . VAL A 1 166 ? -7.197 14.828 -4.401 1.00 94.31 166 VAL A CA 1
ATOM 1327 C C . VAL A 1 166 ? -8.551 14.406 -3.826 1.00 94.31 166 VAL A C 1
ATOM 1329 O O . VAL A 1 166 ? -8.679 14.278 -2.614 1.00 94.31 166 VAL A O 1
ATOM 1332 N N . GLY A 1 167 ? -9.539 14.102 -4.674 1.00 92.69 167 GLY A N 1
ATOM 1333 C CA . GLY A 1 167 ? -10.849 13.642 -4.200 1.00 92.69 167 GLY A CA 1
ATOM 1334 C C . GLY A 1 167 ? -10.796 12.293 -3.472 1.00 92.69 167 GLY A C 1
ATOM 1335 O O . GLY A 1 167 ? -11.453 12.116 -2.450 1.00 92.69 167 GLY A O 1
ATOM 1336 N N . THR A 1 168 ? -9.979 11.357 -3.964 1.00 93.12 168 THR A N 1
ATOM 1337 C CA . THR A 1 168 ? -9.814 10.025 -3.356 1.00 93.12 168 THR A CA 1
ATOM 1338 C C . THR A 1 168 ? -9.133 10.125 -1.989 1.00 93.12 168 THR A 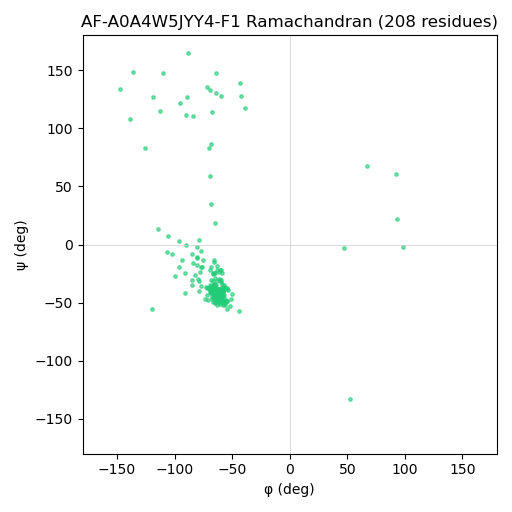C 1
ATOM 1340 O O . THR A 1 168 ? -9.614 9.545 -1.019 1.00 93.12 168 THR A O 1
ATOM 1343 N N . VAL A 1 169 ? -8.044 10.894 -1.899 1.00 95.56 169 VAL A N 1
ATOM 1344 C CA . VAL A 1 169 ? -7.252 11.079 -0.676 1.00 95.56 169 VAL A CA 1
ATOM 1345 C C . VAL A 1 169 ? -8.052 11.865 0.369 1.00 95.56 169 VAL A C 1
ATOM 1347 O O . VAL A 1 169 ? -8.095 11.458 1.527 1.00 95.56 169 VAL A O 1
ATOM 1350 N N . LEU A 1 170 ? -8.777 12.915 -0.039 1.00 96.31 170 LEU A N 1
ATOM 1351 C CA . LEU A 1 170 ? -9.644 13.698 0.849 1.00 96.31 170 LEU A CA 1
ATOM 1352 C C . LEU A 1 170 ? -10.769 12.844 1.423 1.00 96.31 170 LEU A C 1
ATOM 1354 O O . LEU A 1 170 ? -10.998 12.852 2.630 1.00 96.31 170 LEU A O 1
ATOM 1358 N N . ASN A 1 171 ? -11.459 12.087 0.568 1.00 95.06 171 ASN A N 1
ATOM 1359 C CA . ASN A 1 171 ? -12.508 11.187 1.026 1.00 95.06 171 ASN A CA 1
ATOM 1360 C C . ASN A 1 171 ? -11.947 10.135 1.992 1.00 95.06 171 ASN A C 1
ATOM 1362 O O . ASN A 1 171 ? -12.553 9.881 3.029 1.00 95.06 171 ASN A O 1
ATOM 1366 N N . GLY A 1 172 ? -10.775 9.572 1.683 1.00 96.62 172 GLY A N 1
ATOM 1367 C CA . GLY A 1 172 ? -10.106 8.620 2.561 1.00 96.62 172 GLY A CA 1
ATOM 1368 C C . GLY A 1 172 ? -9.819 9.205 3.944 1.00 96.62 172 GLY A C 1
ATOM 1369 O O . GLY A 1 172 ? -10.262 8.644 4.943 1.00 96.62 172 GLY A O 1
ATOM 1370 N N . TYR A 1 173 ? -9.174 10.374 3.999 1.00 97.56 173 TYR A N 1
ATOM 1371 C CA . TYR A 1 173 ? -8.869 11.086 5.244 1.00 97.56 173 TYR A CA 1
ATOM 1372 C C . TYR A 1 173 ? -10.131 11.344 6.085 1.00 97.56 173 TYR A C 1
ATOM 1374 O O . TYR A 1 173 ? -10.181 11.015 7.272 1.00 97.56 173 TYR A O 1
ATOM 1382 N N . LEU A 1 174 ? -11.190 11.868 5.458 1.00 97.19 174 LEU A N 1
ATOM 1383 C CA . LEU A 1 174 ? -12.451 12.167 6.139 1.00 97.19 174 LEU A CA 1
ATOM 1384 C C . LEU A 1 174 ? -13.168 10.912 6.649 1.00 97.19 174 LEU A C 1
ATOM 1386 O O . LEU A 1 174 ? -13.812 10.973 7.694 1.00 97.19 174 LEU A O 1
ATOM 1390 N N . CYS A 1 175 ? -13.090 9.792 5.930 1.00 96.75 175 CYS A N 1
ATOM 1391 C CA . CYS A 1 175 ? -13.642 8.518 6.385 1.00 96.75 175 CYS A CA 1
ATOM 1392 C C . CYS A 1 175 ? -12.886 7.978 7.601 1.00 96.75 175 CYS A C 1
ATOM 1394 O O . CYS A 1 175 ? -13.529 7.583 8.568 1.00 96.75 175 CYS A O 1
ATOM 1396 N N . LEU A 1 176 ? -11.550 8.012 7.588 1.00 96.81 176 LEU A N 1
ATOM 1397 C CA . LEU A 1 176 ? -10.748 7.535 8.719 1.00 96.81 176 LEU A CA 1
ATOM 1398 C C . LEU A 1 176 ? -10.974 8.366 9.982 1.00 96.81 176 LEU A C 1
ATOM 1400 O O . LEU A 1 176 ? -11.013 7.813 11.075 1.00 96.81 176 LEU A O 1
ATOM 1404 N N . ARG A 1 177 ? -11.204 9.677 9.846 1.00 96.31 177 ARG A N 1
ATOM 1405 C CA . ARG A 1 177 ? -11.490 10.566 10.983 1.00 96.31 177 ARG A CA 1
ATOM 1406 C C . ARG A 1 177 ? -12.789 10.224 11.727 1.00 96.31 177 ARG A C 1
ATOM 1408 O O . ARG A 1 177 ? -12.970 10.669 12.856 1.00 96.31 177 ARG A O 1
ATOM 1415 N N . LYS A 1 178 ? -13.695 9.461 11.108 1.00 94.25 178 LYS A N 1
ATOM 1416 C CA . LYS A 1 178 ? -14.962 9.033 11.724 1.00 94.25 178 LYS A CA 1
ATOM 1417 C C . LYS A 1 178 ? -14.821 7.787 12.597 1.00 94.25 178 LYS A C 1
ATOM 1419 O O . LYS A 1 178 ? -15.745 7.507 13.351 1.00 94.25 178 LYS A O 1
ATOM 1424 N N . LEU A 1 179 ? -13.725 7.040 12.466 1.00 94.12 179 LEU A N 1
ATOM 1425 C CA . LEU A 1 179 ? -13.526 5.792 13.198 1.00 94.12 179 LEU A CA 1
ATOM 1426 C C . LEU A 1 179 ? -13.251 6.076 14.678 1.00 94.12 179 LEU A C 1
ATOM 1428 O O . LEU A 1 179 ? -12.454 6.957 15.012 1.00 94.12 179 LEU A O 1
ATOM 1432 N N . VAL A 1 180 ? -13.893 5.306 15.553 1.00 93.31 180 VAL A N 1
ATOM 1433 C CA . VAL A 1 180 ? -13.716 5.365 17.006 1.00 93.31 180 VAL A CA 1
ATOM 1434 C C . VAL A 1 180 ? -13.218 4.018 17.517 1.00 93.31 180 VAL A C 1
ATOM 1436 O O . VAL A 1 180 ? -12.155 3.964 18.129 1.00 93.31 180 VAL A O 1
ATOM 1439 N N . VAL A 1 181 ? -13.939 2.931 17.233 1.00 92.62 181 VAL A N 1
ATOM 1440 C CA . VAL A 1 181 ? -13.615 1.573 17.696 1.00 92.62 181 VAL A CA 1
ATOM 1441 C C . VAL A 1 181 ? -12.426 1.008 16.931 1.00 92.62 181 VAL A C 1
ATOM 1443 O O . VAL A 1 181 ? -11.486 0.486 17.526 1.00 92.62 181 VAL A O 1
ATOM 1446 N N . GLN A 1 182 ? -12.423 1.138 15.606 1.00 93.12 182 GLN A N 1
ATOM 1447 C CA . GLN A 1 182 ? -11.362 0.589 14.767 1.00 93.12 182 GLN A CA 1
ATOM 1448 C C . GLN A 1 182 ? -10.097 1.447 14.766 1.00 93.12 182 GLN A C 1
ATOM 1450 O O . GLN A 1 182 ? -9.160 1.124 14.050 1.00 93.12 182 GLN A O 1
ATOM 1455 N N . ARG A 1 183 ? -10.035 2.531 15.549 1.00 93.75 183 ARG A N 1
ATOM 1456 C CA . ARG A 1 183 ? -8.932 3.498 15.545 1.00 93.75 183 ARG A CA 1
ATOM 1457 C C . ARG A 1 183 ? -7.637 2.914 16.130 1.00 93.75 183 ARG A C 1
ATOM 1459 O O . ARG A 1 183 ? -7.313 3.103 17.299 1.00 93.75 183 ARG A O 1
ATOM 1466 N N . THR A 1 184 ? -6.887 2.202 15.296 1.00 95.62 184 THR A N 1
ATOM 1467 C CA . THR A 1 184 ? -5.556 1.676 15.616 1.00 95.62 184 THR A CA 1
ATOM 1468 C C . THR A 1 184 ? -4.455 2.683 15.289 1.00 95.62 184 THR A C 1
ATOM 1470 O O . THR A 1 184 ? -4.639 3.599 14.486 1.00 95.62 184 THR A O 1
ATOM 1473 N N . LYS A 1 185 ? -3.248 2.438 15.819 1.00 96.19 185 LYS A N 1
ATOM 1474 C CA . LYS A 1 185 ? -2.038 3.194 15.458 1.00 96.19 185 LYS A CA 1
ATOM 1475 C C . LYS A 1 185 ? -1.789 3.220 13.943 1.00 96.19 185 LYS A C 1
ATOM 1477 O O . LYS A 1 185 ? -1.397 4.248 13.407 1.00 96.19 185 LYS A O 1
ATOM 1482 N N . LEU A 1 186 ? -2.032 2.105 13.248 1.00 96.69 186 LEU A N 1
ATOM 1483 C CA . LEU A 1 186 ? -1.851 2.021 11.795 1.00 96.69 186 LEU A CA 1
ATOM 1484 C C . LEU A 1 186 ? -2.846 2.917 11.047 1.00 96.69 186 LEU A C 1
ATOM 1486 O O . LEU A 1 186 ? -2.500 3.482 10.008 1.00 96.69 186 LEU A O 1
ATOM 1490 N N . ILE A 1 187 ? -4.067 3.063 11.568 1.00 97.19 187 ILE A N 1
ATOM 1491 C CA . ILE A 1 187 ? -5.075 3.962 11.000 1.00 97.19 187 ILE A CA 1
ATOM 1492 C C . ILE A 1 187 ? -4.715 5.423 11.245 1.00 97.19 187 ILE A C 1
ATOM 1494 O O . ILE A 1 187 ? -4.829 6.211 10.307 1.00 97.19 187 ILE A O 1
ATOM 1498 N N . ASP A 1 188 ? -4.260 5.778 12.449 1.00 97.06 188 ASP A N 1
ATOM 1499 C CA . ASP A 1 188 ? -3.794 7.140 12.739 1.00 97.06 188 ASP A CA 1
ATOM 1500 C C . ASP A 1 188 ? -2.624 7.518 11.812 1.00 97.06 188 ASP A C 1
ATOM 1502 O O . ASP A 1 188 ? -2.698 8.518 11.104 1.00 97.06 188 ASP A O 1
ATOM 1506 N N . GLU A 1 189 ? -1.613 6.653 11.680 1.00 97.94 189 GLU A N 1
ATOM 1507 C CA . GLU A 1 189 ? -0.491 6.876 10.755 1.00 97.94 189 GLU A CA 1
ATOM 1508 C C . GLU A 1 189 ? -0.952 6.995 9.293 1.00 97.94 189 GLU A C 1
ATOM 1510 O O . GLU A 1 189 ? -0.447 7.822 8.538 1.00 97.94 189 GLU A O 1
ATOM 1515 N N . THR A 1 190 ? -1.935 6.193 8.870 1.00 98.06 190 THR A N 1
ATOM 1516 C CA . THR A 1 190 ? -2.503 6.311 7.518 1.00 98.06 190 THR A CA 1
ATOM 1517 C C . THR A 1 190 ? -3.211 7.654 7.337 1.00 98.06 190 THR A C 1
ATOM 1519 O O . THR A 1 190 ? -3.086 8.278 6.283 1.00 98.06 190 THR A O 1
ATOM 1522 N N . GLN A 1 191 ? -3.969 8.103 8.338 1.00 97.88 191 GLN A N 1
ATOM 1523 C CA . GLN A 1 191 ? -4.665 9.385 8.300 1.00 97.88 191 GLN A CA 1
ATOM 1524 C C . GLN A 1 191 ? -3.674 10.542 8.133 1.00 97.88 191 GLN A C 1
ATOM 1526 O O . GLN A 1 191 ? -3.897 11.386 7.263 1.00 97.88 191 GLN A O 1
ATOM 1531 N N . ASP A 1 192 ? -2.566 10.528 8.876 1.00 97.94 192 ASP A N 1
ATOM 1532 C CA . ASP A 1 192 ? -1.496 11.524 8.759 1.00 97.94 192 ASP A CA 1
ATOM 1533 C C . ASP A 1 192 ? -0.868 11.516 7.358 1.00 97.94 192 ASP A C 1
ATOM 1535 O O . ASP A 1 192 ? -0.742 12.564 6.728 1.00 97.94 192 ASP A O 1
ATOM 1539 N N . MET A 1 193 ? -0.576 10.334 6.803 1.00 97.94 193 MET A N 1
ATOM 1540 C CA . MET A 1 193 ? -0.036 10.205 5.441 1.00 97.94 193 MET A CA 1
ATOM 1541 C C . MET A 1 193 ? -0.991 10.746 4.367 1.00 97.94 193 MET A C 1
ATOM 1543 O O . MET A 1 193 ? -0.552 11.333 3.376 1.00 97.94 193 MET A O 1
ATOM 1547 N N . LEU A 1 194 ? -2.304 10.538 4.522 1.00 97.69 194 LEU A N 1
ATOM 1548 C CA . LEU A 1 194 ? -3.300 11.094 3.600 1.00 97.69 194 LEU A CA 1
ATOM 1549 C C . LEU A 1 194 ? -3.377 12.619 3.723 1.00 97.69 194 LEU A C 1
ATOM 1551 O O . LEU A 1 194 ? -3.520 13.296 2.705 1.00 97.69 194 LEU A O 1
ATOM 1555 N N . LEU A 1 195 ? -3.278 13.157 4.941 1.00 96.69 195 LEU A N 1
ATOM 1556 C CA . LEU A 1 195 ? -3.269 14.597 5.180 1.00 96.69 195 LEU A CA 1
ATOM 1557 C C . LEU A 1 195 ? -2.034 15.254 4.557 1.00 96.69 195 LEU A C 1
ATOM 1559 O O . LEU A 1 195 ? -2.185 16.191 3.776 1.00 96.69 195 LEU A O 1
ATOM 1563 N N . GLU A 1 196 ? -0.845 14.708 4.801 1.00 96.00 196 GLU A N 1
ATOM 1564 C CA . GLU A 1 196 ? 0.409 15.186 4.208 1.00 96.00 196 GLU A CA 1
ATOM 1565 C C . GLU A 1 196 ? 0.340 15.168 2.671 1.00 96.00 196 GLU A C 1
ATOM 1567 O O . GLU A 1 196 ? 0.680 16.147 2.004 1.00 96.00 196 GLU A O 1
ATOM 1572 N N . MET A 1 197 ? -0.201 14.093 2.085 1.00 95.38 197 MET A N 1
ATOM 1573 C CA . MET A 1 197 ? -0.377 13.993 0.634 1.00 95.38 197 MET A CA 1
ATOM 1574 C C . MET A 1 197 ? -1.372 15.032 0.087 1.00 95.38 197 MET A C 1
ATOM 1576 O O . MET A 1 197 ? -1.185 15.550 -1.018 1.00 95.38 197 MET A O 1
ATOM 1580 N N . LEU A 1 198 ? -2.443 15.350 0.825 1.00 94.56 198 LEU A N 1
ATOM 1581 C CA . LEU A 1 198 ? -3.380 16.416 0.449 1.00 94.56 198 LEU A CA 1
ATOM 1582 C C . LEU A 1 198 ? -2.718 17.782 0.496 1.00 94.56 198 LEU A C 1
ATOM 1584 O O . LEU A 1 198 ? -2.913 18.581 -0.426 1.00 94.56 198 LEU A O 1
ATOM 1588 N N . GLU A 1 199 ? -1.953 18.048 1.547 1.00 92.88 199 GLU A N 1
ATOM 1589 C CA . GLU A 1 199 ? -1.214 19.290 1.707 1.00 92.88 199 GLU A CA 1
ATOM 1590 C C . GLU A 1 199 ? -0.215 19.462 0.562 1.00 92.88 199 GLU A C 1
ATOM 1592 O O . GLU A 1 199 ? -0.303 20.467 -0.140 1.00 92.88 199 GLU A O 1
ATOM 1597 N N . ASP A 1 200 ? 0.629 18.473 0.252 1.00 90.56 200 ASP A N 1
ATOM 1598 C CA . ASP A 1 200 ? 1.578 18.550 -0.876 1.00 90.56 200 ASP A CA 1
ATOM 1599 C C . ASP A 1 200 ? 0.863 18.793 -2.221 1.00 90.56 200 ASP A C 1
ATOM 1601 O O . ASP A 1 200 ? 1.235 19.666 -3.012 1.00 90.56 200 ASP A O 1
ATOM 1605 N N . MET A 1 201 ? -0.246 18.091 -2.479 1.00 89.25 201 MET A N 1
ATOM 1606 C CA . MET A 1 201 ? -0.995 18.267 -3.726 1.00 89.25 201 MET A CA 1
ATOM 1607 C C . MET A 1 201 ? -1.681 19.637 -3.838 1.00 89.25 201 MET A C 1
ATOM 1609 O O . MET A 1 201 ? -1.867 20.127 -4.959 1.00 89.25 201 MET A O 1
ATOM 1613 N N . THR A 1 202 ? -2.090 20.260 -2.730 1.00 84.25 202 THR A N 1
ATOM 1614 C CA . THR A 1 202 ? -2.876 21.511 -2.732 1.00 84.25 202 THR A CA 1
ATOM 1615 C C . THR A 1 202 ? -2.042 22.768 -2.485 1.00 84.25 202 THR A C 1
ATOM 1617 O O . THR A 1 202 ? -2.386 23.829 -3.008 1.00 84.25 202 THR A O 1
ATOM 1620 N N . THR A 1 203 ? -0.915 22.662 -1.783 1.00 75.19 203 THR A N 1
ATOM 1621 C CA . THR A 1 203 ? -0.043 23.798 -1.437 1.00 75.19 203 THR A CA 1
ATOM 1622 C C . THR A 1 203 ? 0.887 24.235 -2.571 1.00 75.19 203 THR A C 1
ATOM 1624 O O . THR A 1 203 ? 1.293 25.397 -2.599 1.00 75.19 203 THR A O 1
ATOM 1627 N N . GLY A 1 204 ? 1.103 23.397 -3.594 1.00 53.97 204 GLY A N 1
ATOM 1628 C CA . GLY A 1 204 ? 1.864 23.725 -4.814 1.00 53.97 204 GLY A CA 1
ATOM 1629 C C . GLY A 1 204 ? 1.278 24.821 -5.731 1.00 53.97 204 GLY A C 1
ATOM 1630 O O . GLY A 1 204 ? 1.626 24.873 -6.906 1.00 53.97 204 GLY A O 1
ATOM 1631 N N . ILE A 1 205 ? 0.365 25.669 -5.240 1.00 48.38 205 ILE A N 1
ATOM 1632 C CA . ILE A 1 205 ? -0.092 26.908 -5.908 1.00 48.38 205 ILE A CA 1
ATOM 1633 C C . ILE A 1 205 ? 0.718 28.131 -5.435 1.00 48.38 205 ILE A C 1
ATOM 1635 O O . ILE A 1 205 ? 0.679 29.182 -6.071 1.00 48.38 205 ILE A O 1
ATOM 1639 N N . LYS A 1 206 ? 1.497 28.026 -4.353 1.00 43.25 206 LYS A N 1
ATOM 1640 C CA . LYS A 1 206 ? 2.317 29.145 -3.876 1.00 43.25 206 LYS A CA 1
ATOM 1641 C C . LYS A 1 206 ? 3.738 29.032 -4.437 1.00 43.25 206 LYS A C 1
ATOM 1643 O O . LYS A 1 206 ? 4.427 28.061 -4.154 1.00 43.25 206 LYS A O 1
ATOM 1648 N N . LEU A 1 207 ? 4.155 30.072 -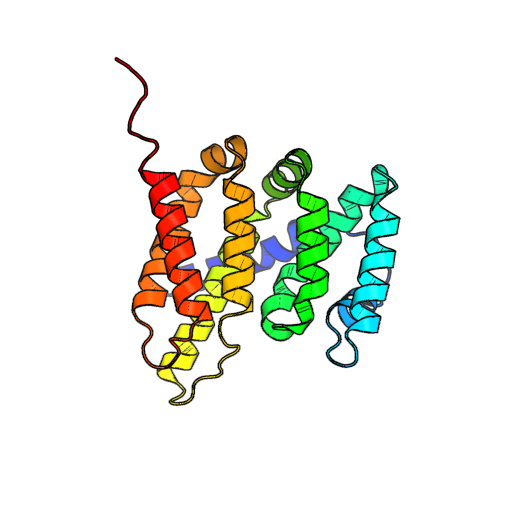5.168 1.00 43.78 207 LEU A N 1
ATOM 1649 C CA . LEU A 1 207 ? 5.494 30.345 -5.725 1.00 43.78 207 LEU A CA 1
ATOM 1650 C C . LEU A 1 207 ? 5.772 29.857 -7.160 1.00 43.78 207 LEU A C 1
ATOM 1652 O O . LEU A 1 207 ? 6.741 29.151 -7.427 1.00 43.78 207 LEU A O 1
ATOM 1656 N N . VAL A 1 208 ? 4.992 30.359 -8.120 1.00 37.72 208 VAL A N 1
ATOM 1657 C CA . VAL A 1 208 ? 5.579 30.790 -9.400 1.00 37.72 208 VAL A CA 1
ATOM 1658 C C . VAL A 1 208 ? 5.432 32.306 -9.458 1.00 37.72 208 VAL A C 1
ATOM 1660 O O . VAL A 1 208 ? 4.319 32.821 -9.427 1.00 37.72 208 VAL A O 1
ATOM 1663 N N . ASN A 1 209 ? 6.580 32.981 -9.454 1.00 38.44 209 ASN A N 1
ATOM 1664 C CA . ASN A 1 209 ? 6.760 34.424 -9.581 1.00 38.44 209 ASN A CA 1
ATOM 1665 C C . ASN A 1 209 ? 5.853 35.053 -10.647 1.00 38.44 209 ASN A C 1
ATOM 1667 O O . ASN A 1 209 ? 5.937 34.651 -11.809 1.00 38.44 209 ASN A O 1
ATOM 1671 N N . ILE A 1 210 ? 5.117 36.097 -10.255 1.00 39.62 210 ILE A N 1
ATOM 1672 C CA . ILE A 1 210 ? 4.993 37.367 -10.991 1.00 39.62 210 ILE A CA 1
ATOM 1673 C C . ILE A 1 210 ? 5.031 38.482 -9.947 1.00 39.62 210 ILE A C 1
ATOM 1675 O O . ILE A 1 210 ? 4.293 38.347 -8.945 1.00 39.62 210 ILE A O 1
#

Mean predicted aligned error: 8.42 Å

Secondary structure (DSSP, 8-state):
-HHHHHHHHHHHHHHHHHS-TT-----S-THHHHHHT-SS-HHHHHHHHHHHHHHHTSHHHHHHHHHHHHHTGGGHHHHGGGGHHHHHHHHHHH-SHHHHHHHHHTTHHHHHHHHHHHHHHHHHHHHHH-S---TTTTHHHHHHHHHHHHHHTSHHHHHHHHHHHHHHHHHHHHHHTT-SSS--HHHHHHHHHHHHHHHHHHHTTS----

Radius of gyration: 18.1 Å; Cα contacts (8 Å, |Δi|>4): 175; chains: 1; bounding box: 49×60×41 Å

Sequence (210 aa):
MEKYVWKWKQFMRSRSEGLFPRLLKLGHNNWLRQVLFTPATQAARQAACTIVEALTSIPSRKQQVLDLLTSYLDELSIAGECAAEYLALYQKLIKPPQWKVYLAARGVLPYIGNLITKEIANLLALEEATLSTDLQQGYALKSLTGLLSSFVEVESIKRHFKSRLVGTVLNGYLCLRKLVVQRTKLIDETQDMLLEMLEDMTTGIKLVNI